Protein AF-0000000067924963 (afdb_homodimer)

Radius of gyration: 18.93 Å; Cα contacts (8 Å, |Δi|>4): 518; chains: 2; bounding box: 41×54×48 Å

Organism: Mesorhizobium plurifarium (NCBI:txid69974)

InterPro domains:
  IPR002716 PIN domain [PF01850] (9-128)
  IPR029060 PIN-like domain superfamily [SSF88723] (8-128)

Foldseek 3Di:
DPPDDFAEAEALVLVLLCLFDVDNDPQRNVLSVCCLVPGQYAEEPLSLVVNLCCCVVVVRDDPVSNVVVSVSRVVGHYHYDDPVLQVQLVVQCVVPVFDSVVSSSVSVRVVSVHAEYADPRDDAQDGDVRHGYHDSRD/DPPDDFAEAEALVLVLLCLFDVDNDPQRNVLSVCCLVPGQYAEEPLSLVVNLCCCVVVVRDDPVSNVVVSVSRVVGHYHYDDPVLQVQLVVQCVVPVFDSVVSSSVSVRVVSVHAEYADPRDDAQDGDVRHGYHDSRD

Solvent-accessible surface area (backbone atoms only — not comparable to full-atom values): 14467 Å² total; per-residue (Å²): 111,94,84,72,81,54,54,25,22,58,31,44,66,45,51,45,33,41,61,31,63,79,72,50,43,83,73,49,18,61,54,27,38,46,50,67,73,72,46,48,47,32,46,32,22,62,37,53,44,52,42,52,41,50,31,59,71,67,58,32,42,57,71,68,57,48,52,51,48,50,53,56,57,58,71,31,58,64,43,53,26,33,62,68,44,42,50,46,5,50,53,42,11,66,72,69,71,48,60,40,70,60,22,29,51,49,41,48,29,52,73,69,65,16,50,34,34,40,33,81,87,55,59,67,70,41,67,57,90,74,25,28,28,34,41,86,79,116,112,94,84,70,80,53,54,25,23,58,32,44,68,45,51,48,33,41,62,30,63,78,70,48,42,81,74,48,18,60,54,28,36,46,50,67,73,71,44,45,47,31,46,32,22,63,36,52,45,50,41,52,41,49,31,59,72,66,59,33,43,55,72,69,57,48,51,52,48,50,54,56,56,56,71,29,59,66,43,54,26,32,62,67,44,41,51,45,5,48,53,43,12,66,74,70,70,46,59,39,72,60,22,30,52,50,40,47,28,51,73,69,64,18,49,34,34,40,34,81,87,54,59,67,70,41,67,55,89,75,26,29,28,34,40,85,79,114

Structure (mmCIF, N/CA/C/O backbone):
data_AF-0000000067924963-model_v1
#
loop_
_entity.id
_entity.type
_entity.pdbx_description
1 polymer 'PilT protein-like'
#
loop_
_atom_site.group_PDB
_atom_site.id
_atom_site.type_symbol
_atom_site.label_atom_id
_atom_site.label_alt_id
_atom_site.label_comp_id
_atom_site.label_asym_id
_atom_site.label_entity_id
_atom_site.label_seq_id
_atom_site.pdbx_PDB_ins_code
_atom_site.Cartn_x
_atom_site.Cartn_y
_atom_site.Cartn_z
_atom_site.occupancy
_atom_site.B_iso_or_equiv
_atom_site.auth_seq_id
_atom_site.auth_comp_id
_atom_site.auth_asym_id
_atom_site.auth_atom_id
_atom_site.pdbx_PDB_model_num
ATOM 1 N N . MET A 1 1 ? 2.127 2.709 25.359 1 33.28 1 MET A N 1
ATOM 2 C CA . MET A 1 1 ? 1.722 3.109 24.016 1 33.28 1 MET A CA 1
ATOM 3 C C . MET A 1 1 ? 1.852 4.617 23.828 1 33.28 1 MET A C 1
ATOM 5 O O . MET A 1 1 ? 1.564 5.383 24.75 1 33.28 1 MET A O 1
ATOM 9 N N . PRO A 1 2 ? 2.729 5.207 23.078 1 43.41 2 PRO A N 1
ATOM 10 C CA . PRO A 1 2 ? 2.781 6.648 23.344 1 43.41 2 PRO A CA 1
ATOM 11 C C . PRO A 1 2 ? 1.424 7.223 23.75 1 43.41 2 PRO A C 1
ATOM 13 O O . PRO A 1 2 ? 0.394 6.828 23.188 1 43.41 2 PRO A O 1
ATOM 16 N N . THR A 1 3 ? 1.2 7.539 24.891 1 46.5 3 THR A N 1
ATOM 17 C CA . THR A 1 3 ? 0.114 7.91 25.797 1 46.5 3 THR A CA 1
ATOM 18 C C . THR A 1 3 ? -0.731 9.023 25.188 1 46.5 3 THR A C 1
ATOM 20 O O . THR A 1 3 ? -1.798 9.359 25.719 1 46.5 3 THR A O 1
ATOM 23 N N . GLY A 1 4 ? -0.137 10.023 24.25 1 58.72 4 GLY A N 1
ATOM 24 C CA . GLY A 1 4 ? -0.737 11.312 23.938 1 58.72 4 GLY A CA 1
ATOM 25 C C . GLY A 1 4 ? -1.785 11.234 22.844 1 58.72 4 GLY A C 1
ATOM 26 O O . GLY A 1 4 ? -1.806 10.281 22.062 1 58.72 4 GLY A O 1
ATOM 27 N N . LYS A 1 5 ? -2.938 11.789 22.984 1 77.19 5 LYS A N 1
ATOM 28 C CA . LYS A 1 5 ? -4.145 11.852 22.156 1 77.19 5 LYS A CA 1
ATOM 29 C C . LYS A 1 5 ? -3.809 12.211 20.719 1 77.19 5 LYS A C 1
ATOM 31 O O . LYS A 1 5 ? -3.047 13.148 20.469 1 77.19 5 LYS A O 1
ATOM 36 N N . ILE A 1 6 ? -3.953 11.312 19.719 1 90.81 6 ILE A N 1
ATOM 37 C CA . ILE A 1 6 ? -3.838 11.609 18.281 1 90.81 6 ILE A CA 1
ATOM 38 C C . ILE A 1 6 ? -5.031 12.453 17.844 1 90.81 6 ILE A C 1
ATOM 40 O O . ILE A 1 6 ? -6.176 12.156 18.188 1 90.81 6 ILE A O 1
ATOM 44 N N . ASP A 1 7 ? -4.715 13.5 17.156 1 95.5 7 ASP A N 1
ATOM 45 C CA . ASP A 1 7 ? -5.723 14.492 16.797 1 95.5 7 ASP A CA 1
ATOM 46 C C . ASP A 1 7 ? -6.414 14.125 15.492 1 95.5 7 ASP A C 1
ATOM 48 O O . ASP A 1 7 ? -7.617 14.344 15.336 1 95.5 7 ASP A O 1
ATOM 52 N N . CYS A 1 8 ? -5.66 13.594 14.672 1 98.56 8 CYS A N 1
ATOM 53 C CA . CYS A 1 8 ? -6.195 13.438 13.32 1 98.56 8 CYS A CA 1
ATOM 54 C C . CYS A 1 8 ? -5.348 12.469 12.508 1 98.56 8 CYS A C 1
ATOM 56 O O . CYS A 1 8 ? -4.344 11.953 13 1 98.56 8 CYS A O 1
ATOM 58 N N . PHE A 1 9 ? -5.832 12.125 11.383 1 98.75 9 PHE A N 1
ATOM 59 C CA . PHE A 1 9 ? -5.156 11.352 10.352 1 98.75 9 PHE A CA 1
ATOM 60 C C . PHE A 1 9 ? -4.941 12.188 9.094 1 98.75 9 PHE A C 1
ATOM 62 O O . PHE A 1 9 ? -5.852 12.891 8.648 1 98.75 9 PHE A O 1
ATOM 69 N N . LEU A 1 10 ? -3.73 12.227 8.609 1 98.62 10 LEU A N 1
ATOM 70 C CA . LEU A 1 10 ? -3.439 13.039 7.43 1 98.62 10 LEU A CA 1
ATOM 71 C C . LEU A 1 10 ? -3.291 12.164 6.191 1 98.62 10 LEU A C 1
ATOM 73 O O . LEU A 1 10 ? -2.553 11.18 6.203 1 98.62 10 LEU A O 1
ATOM 77 N N . ASP A 1 11 ? -3.943 12.539 5.16 1 98 11 ASP A N 1
ATOM 78 C CA . ASP A 1 11 ? -3.822 11.898 3.857 1 98 11 ASP A CA 1
ATOM 79 C C . ASP A 1 11 ? -2.467 12.195 3.221 1 98 11 ASP A C 1
ATOM 81 O O . ASP A 1 11 ? -1.801 13.164 3.594 1 98 11 ASP A O 1
ATOM 85 N N . THR A 1 12 ? -2.107 11.336 2.271 1 97.75 12 THR A N 1
ATOM 86 C CA . THR A 1 12 ? -0.818 11.453 1.602 1 97.75 12 THR A CA 1
ATOM 87 C C . THR A 1 12 ? -0.709 12.797 0.878 1 97.75 12 THR A C 1
ATOM 89 O O . THR A 1 12 ? 0.333 13.453 0.93 1 97.75 12 THR A O 1
ATOM 92 N N . ASN A 1 13 ? -1.814 13.273 0.223 1 95.06 13 ASN A N 1
ATOM 93 C CA . ASN A 1 13 ? -1.763 14.531 -0.515 1 95.06 13 ASN A CA 1
ATOM 94 C C . ASN A 1 13 ? -1.437 15.711 0.402 1 95.06 13 ASN A C 1
ATOM 96 O O . ASN A 1 13 ? -0.709 16.625 0.011 1 95.06 13 ASN A O 1
ATOM 100 N N . VAL A 1 14 ? -1.985 15.68 1.569 1 97.62 14 VAL A N 1
ATOM 101 C CA . VAL A 1 14 ? -1.707 16.734 2.537 1 97.62 14 VAL A CA 1
ATOM 102 C C . VAL A 1 14 ? -0.219 16.734 2.881 1 97.62 14 VAL A C 1
ATOM 104 O O . VAL A 1 14 ? 0.415 17.797 2.9 1 97.62 14 VAL A O 1
ATOM 107 N N . LEU A 1 15 ? 0.307 15.602 3.094 1 97.75 15 LEU A N 1
ATOM 108 C CA . LEU A 1 15 ? 1.724 15.477 3.42 1 97.75 15 LEU A CA 1
ATOM 109 C C . LEU A 1 15 ? 2.594 15.93 2.254 1 97.75 15 LEU A C 1
ATOM 111 O O . LEU A 1 15 ? 3.621 16.578 2.457 1 97.75 15 LEU A O 1
ATOM 115 N N . ILE A 1 16 ? 2.182 15.609 1.01 1 96.25 16 ILE A N 1
ATOM 116 C CA . ILE A 1 16 ? 2.922 15.992 -0.188 1 96.25 16 ILE A CA 1
ATOM 117 C C . ILE A 1 16 ? 2.949 17.516 -0.315 1 96.25 16 ILE A C 1
ATOM 119 O O . ILE A 1 16 ? 3.992 18.109 -0.612 1 96.25 16 ILE A O 1
ATOM 123 N N . TYR A 1 17 ? 1.816 18.141 -0.043 1 95.62 17 TYR A N 1
ATOM 124 C CA . TYR A 1 17 ? 1.769 19.594 -0.099 1 95.62 17 TYR A CA 1
ATOM 125 C C . TYR A 1 17 ? 2.711 20.219 0.928 1 95.62 17 TYR A C 1
ATOM 127 O O . TYR A 1 17 ? 3.369 21.219 0.651 1 95.62 17 TYR A O 1
ATOM 135 N N . ALA A 1 18 ? 2.762 19.578 2.082 1 96.25 18 ALA A N 1
ATOM 136 C CA . ALA A 1 18 ? 3.619 20.094 3.146 1 96.25 18 ALA A CA 1
ATOM 137 C C . ALA A 1 18 ? 5.094 19.922 2.797 1 96.25 18 ALA A C 1
ATOM 139 O O . ALA A 1 18 ? 5.922 20.766 3.129 1 96.25 18 ALA A O 1
ATOM 140 N N . ALA A 1 19 ? 5.352 18.875 2.102 1 95.06 19 ALA A N 1
ATOM 141 C CA . ALA A 1 19 ? 6.742 18.469 1.911 1 95.06 19 ALA A CA 1
ATOM 142 C C . ALA A 1 19 ? 7.309 19.062 0.62 1 95.06 19 ALA A C 1
ATOM 144 O O . ALA A 1 19 ? 8.523 19.25 0.495 1 95.06 19 ALA A O 1
ATOM 145 N N . SER A 1 20 ? 6.438 19.266 -0.373 1 88.56 20 SER A N 1
ATOM 146 C CA . SER A 1 20 ? 6.902 19.625 -1.707 1 88.56 20 SER A CA 1
ATOM 147 C C . SER A 1 20 ? 7.652 20.953 -1.69 1 88.56 20 SER A C 1
ATOM 149 O O . SER A 1 20 ? 7.133 21.953 -1.194 1 88.56 20 SER A O 1
ATOM 151 N N . GLU A 1 21 ? 8.852 20.953 -2.213 1 77.94 21 GLU A N 1
ATOM 152 C CA . GLU A 1 21 ? 9.656 22.156 -2.311 1 77.94 21 GLU A CA 1
ATOM 153 C C . GLU A 1 21 ? 9.648 22.719 -3.732 1 77.94 21 GLU A C 1
ATOM 155 O O . GLU A 1 21 ? 9.461 23.922 -3.936 1 77.94 21 GLU A O 1
ATOM 160 N N . LYS A 1 22 ? 9.828 21.875 -4.738 1 77.44 22 LYS A N 1
ATOM 161 C CA . LYS A 1 22 ? 9.984 22.281 -6.133 1 77.44 22 LYS A CA 1
ATOM 162 C C . LYS A 1 22 ? 8.672 22.797 -6.703 1 77.44 22 LYS A C 1
ATOM 164 O O . LYS A 1 22 ? 8.664 23.672 -7.57 1 77.44 22 LYS A O 1
ATOM 169 N N . ASN A 1 23 ? 7.594 22.266 -6.258 1 78.19 23 ASN A N 1
ATOM 170 C CA . ASN A 1 23 ? 6.281 22.641 -6.762 1 78.19 23 ASN A CA 1
ATOM 171 C C . ASN A 1 23 ? 5.332 23.016 -5.621 1 78.19 23 ASN A C 1
ATOM 173 O O . ASN A 1 23 ? 4.168 22.609 -5.625 1 78.19 23 ASN A O 1
ATOM 177 N N . ARG A 1 24 ? 5.949 23.797 -4.762 1 85.38 24 ARG A N 1
ATOM 178 C CA . ARG A 1 24 ? 5.168 24.188 -3.594 1 85.38 24 ARG A CA 1
ATOM 179 C C . ARG A 1 24 ? 3.92 24.953 -4 1 85.38 24 ARG A C 1
ATOM 181 O O . ARG A 1 24 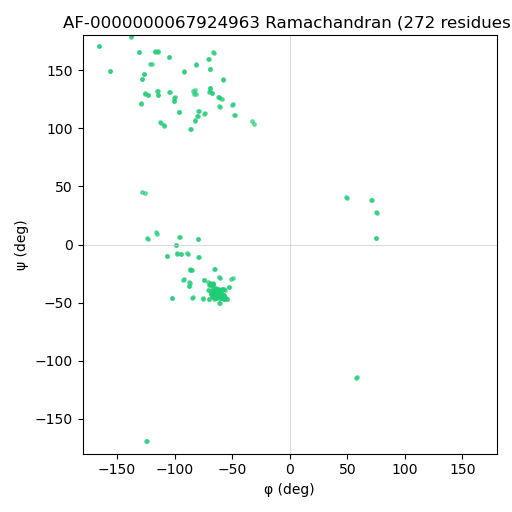? 4.016 26.016 -4.637 1 85.38 24 ARG A O 1
ATOM 188 N N . ASP A 1 25 ? 2.766 24.406 -3.664 1 89.5 25 ASP A N 1
ATOM 189 C CA . ASP A 1 25 ? 1.49 25.078 -3.885 1 89.5 25 ASP A CA 1
ATOM 190 C C . ASP A 1 25 ? 1.288 26.219 -2.883 1 89.5 25 ASP A C 1
ATOM 192 O O . ASP A 1 25 ? 1.183 25.969 -1.678 1 89.5 25 ASP A O 1
ATOM 196 N N . PRO A 1 26 ? 1.28 27.438 -3.363 1 92.62 26 PRO A N 1
ATOM 197 C CA . PRO A 1 26 ? 1.27 28.562 -2.434 1 92.62 26 PRO A CA 1
ATOM 198 C C . PRO A 1 26 ? 0.035 28.578 -1.535 1 92.62 26 PRO A C 1
ATOM 200 O O . PRO A 1 26 ? 0.081 29.109 -0.423 1 92.62 26 PRO A O 1
ATOM 203 N N . ARG A 1 27 ? -0.993 28.078 -1.956 1 94.75 27 ARG A N 1
ATOM 204 C CA . ARG A 1 27 ? -2.221 28.062 -1.167 1 94.75 27 ARG A CA 1
ATOM 205 C C . ARG A 1 27 ? -2.252 26.875 -0.209 1 94.75 27 ARG A C 1
ATOM 207 O O . ARG A 1 27 ? -2.49 27.047 0.989 1 94.75 27 ARG A O 1
ATOM 214 N N . ARG A 1 28 ? -1.926 25.734 -0.652 1 96.75 28 ARG A N 1
ATOM 215 C CA . ARG A 1 28 ? -2.117 24.5 0.11 1 96.75 28 ARG A CA 1
ATOM 216 C C . ARG A 1 28 ? -0.933 24.234 1.033 1 96.75 28 ARG A C 1
ATOM 218 O O . ARG A 1 28 ? -1.099 23.672 2.119 1 96.75 28 ARG A O 1
ATOM 225 N N . ALA A 1 29 ? 0.204 24.609 0.626 1 96.5 29 ALA A N 1
ATOM 226 C CA . ALA A 1 29 ? 1.429 24.25 1.34 1 96.5 29 ALA A CA 1
ATOM 227 C C . ALA A 1 29 ? 1.424 24.828 2.754 1 96.5 29 ALA A C 1
ATOM 229 O O . ALA A 1 29 ? 1.714 24.109 3.719 1 96.5 29 ALA A O 1
ATOM 230 N N . PRO A 1 30 ? 1.041 26.125 2.918 1 96.56 30 PRO A N 1
ATOM 231 C CA . PRO A 1 30 ? 1.029 26.656 4.285 1 96.56 30 PRO A CA 1
ATOM 232 C C . PRO A 1 30 ? 0.014 25.938 5.18 1 96.56 30 PRO A C 1
ATOM 234 O O . PRO A 1 30 ? 0.285 25.703 6.359 1 96.56 30 PRO A O 1
ATOM 237 N N . ILE A 1 31 ? -1.121 25.609 4.641 1 97.69 31 ILE A N 1
ATOM 238 C CA . ILE A 1 31 ? -2.162 24.922 5.402 1 97.69 31 ILE A CA 1
ATOM 239 C C . ILE A 1 31 ? -1.684 23.531 5.793 1 97.69 31 ILE A C 1
ATOM 241 O O . ILE A 1 31 ? -1.799 23.125 6.953 1 97.69 31 ILE A O 1
ATOM 245 N N . ALA A 1 32 ? -1.143 22.875 4.836 1 98.12 32 ALA A N 1
ATOM 246 C CA . ALA A 1 32 ? -0.615 21.531 5.07 1 98.12 32 ALA A CA 1
ATOM 247 C C . ALA A 1 32 ? 0.53 21.562 6.078 1 98.12 32 ALA A C 1
ATOM 249 O O . ALA A 1 32 ? 0.601 20.719 6.973 1 98.12 32 ALA A O 1
ATOM 250 N N . GLY A 1 33 ? 1.41 22.547 5.887 1 97.19 33 GLY A N 1
ATOM 251 C CA . GLY A 1 33 ? 2.508 22.703 6.828 1 97.19 33 GLY A CA 1
ATOM 252 C C . GLY A 1 33 ? 2.043 22.938 8.25 1 97.19 33 GLY A C 1
ATOM 253 O O . GLY A 1 33 ? 2.625 22.406 9.195 1 97.19 33 GLY A O 1
ATOM 254 N N . ASP A 1 34 ? 1.027 23.688 8.398 1 97.56 34 ASP A N 1
ATOM 255 C CA . ASP A 1 34 ? 0.456 23.969 9.711 1 97.56 34 ASP A CA 1
ATOM 256 C C . ASP A 1 34 ? -0.11 22.703 10.344 1 97.56 34 ASP A C 1
ATOM 258 O O . ASP A 1 34 ? 0.067 22.469 11.539 1 97.56 34 ASP A O 1
ATOM 262 N N . LEU A 1 35 ? -0.793 21.922 9.578 1 97.81 35 LEU A N 1
ATOM 263 C CA . LEU A 1 35 ? -1.342 20.672 10.078 1 97.81 35 LEU A CA 1
ATOM 264 C C . LEU A 1 35 ? -0.23 19.734 10.562 1 97.81 35 LEU A C 1
ATOM 266 O O . LEU A 1 35 ? -0.318 19.172 11.656 1 97.81 35 LEU A O 1
ATOM 270 N N . VAL A 1 36 ? 0.809 19.625 9.844 1 97.56 36 VAL A N 1
ATOM 271 C CA . VAL A 1 36 ? 1.922 18.734 10.172 1 97.56 36 VAL A CA 1
ATOM 272 C C . VAL A 1 36 ? 2.623 19.234 11.438 1 97.56 36 VAL A C 1
ATOM 274 O O . VAL A 1 36 ? 3.029 18.438 12.281 1 97.56 36 VAL A O 1
ATOM 277 N N . SER A 1 37 ? 2.68 20.547 11.562 1 96.62 37 SER A N 1
ATOM 278 C CA . SER A 1 37 ? 3.475 21.125 12.641 1 96.62 37 SER A CA 1
ATOM 279 C C . SER A 1 37 ? 2.664 21.234 13.93 1 96.62 37 SER A C 1
ATOM 281 O O . SER A 1 37 ? 3.229 21.219 15.023 1 96.62 37 SER A O 1
ATOM 283 N N . ASN A 1 38 ? 1.342 21.234 13.812 1 96.44 38 ASN A N 1
ATOM 284 C CA . ASN A 1 38 ? 0.574 21.656 14.977 1 96.44 38 ASN A CA 1
ATOM 285 C C . ASN A 1 38 ? -0.424 20.594 15.406 1 96.44 38 ASN A C 1
ATOM 287 O O . ASN A 1 38 ? -1.255 20.828 16.281 1 96.44 38 ASN A O 1
ATOM 291 N N . THR A 1 39 ? -0.385 19.5 14.805 1 96.25 39 THR A N 1
ATOM 292 C CA . THR A 1 39 ? -1.27 18.406 15.227 1 96.25 39 THR A CA 1
ATOM 293 C C . THR A 1 39 ? -0.475 17.141 15.492 1 96.25 39 THR A C 1
ATOM 295 O O . THR A 1 39 ? 0.594 16.938 14.914 1 96.25 39 THR A O 1
ATOM 298 N N . ALA A 1 40 ? -0.944 16.406 16.438 1 96.75 40 ALA A N 1
ATOM 299 C CA . ALA A 1 40 ? -0.517 15.023 16.562 1 96.75 40 ALA A CA 1
ATOM 300 C C . ALA A 1 40 ? -1.3 14.117 15.609 1 96.75 40 ALA A C 1
ATOM 302 O O . ALA A 1 40 ? -2.486 13.859 15.82 1 96.75 40 ALA A O 1
ATOM 303 N N . PHE A 1 41 ? -0.677 13.68 14.586 1 98.31 41 PHE A N 1
ATOM 304 C CA . PHE A 1 41 ? -1.411 12.961 13.555 1 98.31 41 PHE A CA 1
ATOM 305 C C . PHE A 1 41 ? -0.858 11.547 13.391 1 98.31 41 PHE A C 1
ATOM 307 O O . PHE A 1 41 ? 0.292 11.281 13.742 1 98.31 41 PHE A O 1
ATOM 314 N N . GLY A 1 42 ? -1.724 10.664 12.891 1 98.38 42 GLY A N 1
ATOM 315 C CA . GLY A 1 42 ? -1.326 9.32 12.516 1 98.38 42 GLY A CA 1
ATOM 316 C C . GLY A 1 42 ? -1.217 9.125 11.016 1 98.38 42 GLY A C 1
ATOM 317 O O . GLY A 1 42 ? -1.679 9.969 10.242 1 98.38 42 GLY A O 1
ATOM 318 N N . VAL A 1 43 ? -0.529 8.102 10.672 1 98.62 43 VAL A N 1
ATOM 319 C CA . VAL A 1 43 ? -0.369 7.691 9.281 1 98.62 43 VAL A CA 1
ATOM 320 C C . VAL A 1 43 ? -0.496 6.172 9.172 1 98.62 43 VAL A C 1
ATOM 322 O O . VAL A 1 43 ? -0.779 5.492 10.164 1 98.62 43 VAL A O 1
ATOM 325 N N . SER A 1 44 ? -0.393 5.672 7.961 1 98.69 44 SER A N 1
ATOM 326 C CA . SER A 1 44 ? -0.381 4.234 7.711 1 98.69 44 SER A CA 1
ATOM 327 C C . SER A 1 44 ? 0.771 3.844 6.793 1 98.69 44 SER A C 1
ATOM 329 O O . SER A 1 44 ? 1.431 4.707 6.211 1 98.69 44 SER A O 1
ATOM 331 N N . GLY A 1 45 ? 1.042 2.561 6.75 1 98.75 45 GLY A N 1
ATOM 332 C CA . GLY A 1 45 ? 1.997 2.084 5.762 1 98.75 45 GLY A CA 1
ATOM 333 C C . GLY A 1 45 ? 1.669 2.531 4.352 1 98.75 45 GLY A C 1
ATOM 334 O O . GLY A 1 45 ? 2.57 2.816 3.561 1 98.75 45 GLY A O 1
ATOM 335 N N . GLN A 1 46 ? 0.387 2.582 4.059 1 98.75 46 GLN A N 1
ATOM 336 C CA . GLN A 1 46 ? -0.063 3.066 2.758 1 98.75 46 GLN A CA 1
ATOM 337 C C . GLN A 1 46 ? 0.363 4.516 2.533 1 98.75 46 GLN A C 1
ATOM 339 O O . GLN A 1 46 ? 0.848 4.863 1.455 1 98.75 46 GLN A O 1
ATOM 344 N N . THR A 1 47 ? 0.229 5.367 3.541 1 98.44 47 THR A N 1
ATOM 345 C CA . THR A 1 47 ? 0.619 6.77 3.463 1 98.44 47 THR A CA 1
ATOM 346 C C . THR A 1 47 ? 2.111 6.902 3.176 1 98.44 47 THR A C 1
ATOM 348 O O . THR A 1 47 ? 2.516 7.684 2.311 1 98.44 47 THR A O 1
ATOM 351 N N . LEU A 1 48 ? 2.883 6.137 3.871 1 98.5 48 LEU A N 1
ATOM 352 C CA . LEU A 1 48 ? 4.332 6.207 3.707 1 98.5 48 LEU A CA 1
ATOM 353 C C . LEU A 1 48 ? 4.742 5.742 2.314 1 98.5 48 LEU A C 1
ATOM 355 O O . LEU A 1 48 ? 5.59 6.363 1.671 1 98.5 48 LEU A O 1
ATOM 359 N N . ALA A 1 49 ? 4.156 4.633 1.896 1 98.69 49 ALA A N 1
ATOM 360 C CA . ALA A 1 49 ? 4.488 4.094 0.581 1 98.69 49 ALA A CA 1
ATOM 361 C C . ALA A 1 49 ? 4.113 5.07 -0.528 1 98.69 49 ALA A C 1
ATOM 363 O O . ALA A 1 49 ? 4.91 5.332 -1.431 1 98.69 49 ALA A O 1
ATOM 364 N N . GLU A 1 50 ? 2.932 5.645 -0.429 1 98.19 50 GLU A N 1
ATOM 365 C CA . GLU A 1 50 ? 2.479 6.613 -1.423 1 98.19 50 GLU A CA 1
ATOM 366 C C . GLU A 1 50 ? 3.344 7.871 -1.4 1 98.19 50 GLU A C 1
ATOM 368 O O . GLU A 1 50 ? 3.721 8.391 -2.453 1 98.19 50 GLU A O 1
ATOM 373 N N . PHE A 1 51 ? 3.613 8.352 -0.248 1 97.81 51 PHE A N 1
ATOM 374 C CA . PHE A 1 51 ? 4.461 9.523 -0.083 1 97.81 51 PHE A CA 1
ATOM 375 C C . PHE A 1 51 ? 5.82 9.305 -0.744 1 97.81 51 PHE A C 1
ATOM 377 O O . PHE A 1 51 ? 6.289 10.156 -1.503 1 97.81 51 PHE A O 1
ATOM 384 N N . THR A 1 52 ? 6.406 8.156 -0.507 1 97.94 52 THR A N 1
ATOM 385 C CA . THR A 1 52 ? 7.719 7.816 -1.042 1 97.94 52 THR A CA 1
ATOM 386 C C . THR A 1 52 ? 7.672 7.711 -2.562 1 97.94 52 THR A C 1
ATOM 388 O O . THR A 1 52 ? 8.531 8.258 -3.256 1 97.94 52 THR A O 1
ATOM 391 N N . ALA A 1 53 ? 6.66 7.062 -3.082 1 97.38 53 ALA A N 1
ATOM 392 C CA . ALA A 1 53 ? 6.516 6.887 -4.523 1 97.38 53 ALA A CA 1
ATOM 393 C C . ALA A 1 53 ? 6.355 8.234 -5.227 1 97.38 53 ALA A C 1
ATOM 395 O O . ALA A 1 53 ? 7.012 8.492 -6.242 1 97.38 53 ALA A O 1
ATOM 396 N N . VAL A 1 54 ? 5.539 9.109 -4.711 1 94.81 54 VAL A N 1
ATOM 397 C CA . VAL A 1 54 ? 5.242 10.398 -5.32 1 94.81 54 VAL A CA 1
ATOM 398 C C . VAL A 1 54 ? 6.465 11.305 -5.223 1 94.81 54 VAL A C 1
ATOM 400 O O . VAL A 1 54 ? 6.848 11.953 -6.199 1 94.81 54 VAL A O 1
ATOM 403 N N . ALA A 1 55 ? 7.027 11.336 -4.031 1 92.62 55 ALA A N 1
ATOM 404 C CA . ALA A 1 55 ? 8.18 12.203 -3.812 1 92.62 55 ALA A CA 1
ATOM 405 C C . ALA A 1 55 ? 9.328 11.828 -4.742 1 92.62 55 ALA A C 1
ATOM 407 O O . ALA A 1 55 ? 9.992 12.703 -5.312 1 92.62 55 ALA A O 1
ATOM 408 N N . ARG A 1 56 ? 9.578 10.57 -4.934 1 89.88 56 ARG A N 1
ATOM 409 C CA . ARG A 1 56 ? 10.664 10.094 -5.785 1 89.88 56 ARG A CA 1
ATOM 410 C C . ARG A 1 56 ? 10.312 10.258 -7.262 1 89.88 56 ARG A C 1
ATOM 412 O O . ARG A 1 56 ? 11.141 10.727 -8.047 1 89.88 56 ARG A O 1
ATOM 419 N N . GLY A 1 57 ? 9.141 9.867 -7.613 1 85.19 57 GLY A N 1
ATOM 420 C CA . GLY A 1 57 ? 8.734 9.844 -9.008 1 85.19 57 GLY A CA 1
ATOM 421 C C . GLY A 1 57 ? 8.648 11.234 -9.625 1 85.19 57 GLY A C 1
ATOM 422 O O . GLY A 1 57 ? 9 11.422 -10.789 1 85.19 57 GLY A O 1
ATOM 423 N N . LYS A 1 58 ? 8.172 12.156 -8.93 1 80.44 58 LYS A N 1
ATOM 424 C CA . LYS A 1 58 ? 7.988 13.508 -9.453 1 80.44 58 LYS A CA 1
ATOM 425 C C . LYS A 1 58 ? 9.164 14.406 -9.086 1 80.44 58 LYS A C 1
ATOM 427 O O . LYS A 1 58 ? 9.156 15.602 -9.383 1 80.44 58 LYS A O 1
ATOM 432 N N . SER A 1 59 ? 10.164 13.766 -8.492 1 77.81 59 SER A N 1
ATOM 433 C CA . SER A 1 59 ? 11.344 14.508 -8.047 1 77.81 59 SER A CA 1
ATOM 434 C C . SER A 1 59 ? 10.953 15.734 -7.227 1 77.81 59 SER A C 1
ATOM 436 O O . SER A 1 59 ? 11.492 16.828 -7.43 1 77.81 59 SER A O 1
ATOM 438 N N . LEU A 1 60 ? 9.961 15.531 -6.414 1 80.44 60 LEU A N 1
ATOM 439 C CA . LEU A 1 60 ? 9.43 16.641 -5.625 1 80.44 60 LEU A CA 1
ATOM 440 C C . LEU A 1 60 ? 10.375 17 -4.48 1 80.44 60 LEU A C 1
ATOM 442 O O . LEU A 1 60 ? 10.414 18.141 -4.043 1 80.44 60 LEU A O 1
ATOM 446 N N . LEU A 1 61 ? 11.086 15.953 -4 1 86.69 61 LEU A N 1
ATOM 447 C CA . LEU A 1 61 ? 12.016 16.109 -2.883 1 86.69 61 LEU A CA 1
ATOM 448 C C . LEU A 1 61 ? 13.383 15.531 -3.229 1 86.69 61 LEU A C 1
ATOM 450 O O . LEU A 1 61 ? 13.484 14.508 -3.908 1 86.69 61 LEU A O 1
ATOM 454 N N . GLY A 1 62 ? 14.375 16.219 -2.762 1 86.69 62 GLY A N 1
ATOM 455 C CA . GLY A 1 62 ? 15.688 15.594 -2.779 1 86.69 62 GLY A CA 1
ATOM 456 C C . GLY A 1 62 ? 15.789 14.391 -1.859 1 86.69 62 GLY A C 1
ATOM 457 O O . GLY A 1 62 ? 14.945 14.203 -0.974 1 86.69 62 GLY A O 1
ATOM 458 N N . ASP A 1 63 ? 16.844 13.578 -2.035 1 90.38 63 ASP A N 1
ATOM 459 C CA . ASP A 1 63 ? 17.016 12.328 -1.304 1 90.38 63 ASP A CA 1
ATOM 460 C C . ASP A 1 63 ? 17.078 12.578 0.2 1 90.38 63 ASP A C 1
ATOM 462 O O . ASP A 1 63 ? 16.453 11.867 0.985 1 90.38 63 ASP A O 1
ATOM 466 N N . ASP A 1 64 ? 17.797 13.586 0.565 1 92.44 64 ASP A N 1
ATOM 467 C CA . ASP A 1 64 ? 17.984 13.875 1.984 1 92.44 64 ASP A CA 1
ATOM 468 C C . ASP A 1 64 ? 16.656 14.289 2.639 1 92.44 64 ASP A C 1
ATOM 470 O O . ASP A 1 64 ? 16.344 13.852 3.75 1 92.44 64 ASP A O 1
ATOM 474 N N . LEU A 1 65 ? 15.93 15.141 1.978 1 94 65 LEU A N 1
ATOM 475 C CA . LEU A 1 65 ? 14.656 15.609 2.516 1 94 65 LEU A CA 1
ATOM 476 C C . LEU A 1 65 ? 13.641 14.469 2.578 1 94 65 LEU A C 1
ATOM 478 O O . LEU A 1 65 ? 12.875 14.367 3.537 1 94 65 LEU A O 1
ATOM 482 N N . LEU A 1 66 ? 13.633 13.664 1.569 1 95.69 66 LEU A N 1
ATOM 483 C CA . LEU A 1 66 ? 12.773 12.484 1.596 1 95.69 66 LEU A CA 1
ATOM 484 C C . LEU A 1 66 ? 13.086 11.609 2.803 1 95.69 66 LEU A C 1
ATOM 486 O O . LEU A 1 66 ? 12.172 11.156 3.504 1 95.69 66 LEU A O 1
ATOM 490 N N . ASP A 1 67 ? 14.352 11.391 3.08 1 96.06 67 ASP A N 1
ATOM 491 C CA . ASP A 1 67 ? 14.758 10.586 4.227 1 96.06 67 ASP A CA 1
ATOM 492 C C . ASP A 1 67 ? 14.305 11.227 5.535 1 96.06 67 ASP A C 1
ATOM 494 O O . ASP A 1 67 ? 13.852 10.531 6.453 1 96.06 67 ASP A O 1
ATOM 498 N N . GLN A 1 68 ? 14.414 12.5 5.617 1 96 68 GLN A N 1
ATOM 499 C CA . GLN A 1 68 ? 13.977 13.219 6.816 1 96 68 GLN A CA 1
ATOM 500 C C . GLN A 1 68 ? 12.477 13.07 7.031 1 96 68 GLN A C 1
ATOM 502 O O . GLN A 1 68 ? 12.023 12.867 8.164 1 96 68 GLN A O 1
ATOM 507 N N . TRP A 1 69 ? 11.75 13.133 5.969 1 96.94 69 TRP A N 1
ATOM 508 C CA . TRP A 1 69 ? 10.305 12.977 6.074 1 96.94 69 TRP A CA 1
ATOM 509 C C . TRP A 1 69 ? 9.945 11.555 6.496 1 96.94 69 TRP A C 1
ATOM 511 O O . TRP A 1 69 ? 9.016 11.352 7.289 1 96.94 69 TRP A O 1
ATOM 521 N N . LEU A 1 70 ? 10.617 10.625 6 1 97.25 70 LEU A N 1
ATOM 522 C CA . LEU A 1 70 ? 10.32 9.25 6.375 1 97.25 70 LEU A CA 1
ATOM 523 C C . LEU A 1 70 ? 10.641 9 7.844 1 97.25 70 LEU A C 1
ATOM 525 O O . LEU A 1 70 ? 9.961 8.219 8.508 1 97.25 70 LEU A O 1
ATOM 529 N N . VAL A 1 71 ? 11.68 9.656 8.359 1 96.62 71 VAL A N 1
ATOM 530 C CA . VAL A 1 71 ? 11.977 9.578 9.781 1 96.62 71 VAL A CA 1
ATOM 531 C C . VAL A 1 71 ? 10.836 10.188 10.586 1 96.62 71 VAL A C 1
ATOM 533 O O . VAL A 1 71 ? 10.359 9.602 11.555 1 96.62 71 VAL A O 1
ATOM 536 N N . LEU A 1 72 ? 10.391 11.32 10.164 1 96.81 72 LEU A N 1
ATOM 537 C CA . LEU A 1 72 ? 9.297 12.016 10.828 1 96.81 72 LEU A CA 1
ATOM 538 C C . LEU A 1 72 ? 8.031 11.172 10.812 1 96.81 72 LEU A C 1
ATOM 540 O O . LEU A 1 72 ? 7.418 10.938 11.859 1 96.81 72 LEU A O 1
ATOM 544 N N . LEU A 1 73 ? 7.691 10.695 9.656 1 97.56 73 LEU A N 1
ATOM 545 C CA . LEU A 1 73 ? 6.449 9.938 9.5 1 97.56 73 LEU A CA 1
ATOM 546 C C . LEU A 1 73 ? 6.543 8.594 10.203 1 97.56 73 LEU A C 1
ATOM 548 O O . LEU A 1 73 ? 5.543 8.094 10.727 1 97.56 73 LEU A O 1
ATOM 552 N N . GLY A 1 74 ? 7.711 8.008 10.188 1 95.94 74 GLY A N 1
ATOM 553 C CA . GLY A 1 74 ? 7.926 6.75 10.883 1 95.94 74 GLY A CA 1
ATOM 554 C C . GLY A 1 74 ? 7.785 6.863 12.383 1 95.94 74 GLY A C 1
ATOM 555 O O . GLY A 1 74 ? 7.566 5.863 13.07 1 95.94 74 GLY A O 1
ATOM 556 N N . ALA A 1 75 ? 7.918 8.047 12.922 1 95.44 75 ALA A N 1
ATOM 557 C CA . ALA A 1 75 ? 7.82 8.289 14.367 1 95.44 75 ALA A CA 1
ATOM 558 C C . ALA A 1 75 ? 6.375 8.547 14.781 1 95.44 75 ALA A C 1
ATOM 560 O O . ALA A 1 75 ? 6.055 8.555 15.969 1 95.44 75 ALA A O 1
ATOM 561 N N . CYS A 1 76 ? 5.48 8.68 13.836 1 97.25 76 CYS A N 1
ATOM 562 C CA . CYS A 1 76 ? 4.062 8.898 14.102 1 97.25 76 CYS A CA 1
ATOM 563 C C . CYS A 1 76 ? 3.357 7.59 14.422 1 97.25 76 CYS A C 1
ATOM 565 O O . CYS A 1 76 ? 3.854 6.512 14.086 1 97.25 76 CYS A O 1
ATOM 567 N N . PRO A 1 77 ? 2.227 7.723 15.18 1 97.88 77 PRO A N 1
ATOM 568 C CA . PRO A 1 77 ? 1.389 6.52 15.211 1 97.88 77 PRO A CA 1
ATOM 569 C C . PRO A 1 77 ? 1.104 5.961 13.82 1 97.88 77 PRO A C 1
ATOM 571 O O . PRO A 1 77 ? 0.606 6.684 12.953 1 97.88 77 PRO A O 1
ATOM 574 N N . LEU A 1 78 ? 1.513 4.75 13.617 1 98 78 LEU A N 1
ATOM 575 C CA . LEU A 1 78 ? 1.478 4.16 12.289 1 98 78 LEU A CA 1
ATOM 576 C C . LEU A 1 78 ? 0.655 2.875 12.281 1 98 78 LEU A C 1
ATOM 578 O O . LEU A 1 78 ? 0.854 2.002 13.125 1 98 78 LEU A O 1
ATOM 582 N N . VAL A 1 79 ? -0.31 2.762 11.359 1 98.62 79 VAL A N 1
ATOM 583 C CA . VAL A 1 79 ? -1.055 1.53 11.125 1 98.62 79 VAL A CA 1
ATOM 584 C C . VAL A 1 79 ? -0.424 0.756 9.969 1 98.62 79 VAL A C 1
ATOM 586 O O . VAL A 1 79 ? -0.448 1.211 8.828 1 98.62 79 VAL A O 1
ATOM 589 N N . PRO A 1 80 ? 0.132 -0.395 10.234 1 98.81 80 PRO A N 1
ATOM 590 C CA . PRO A 1 80 ? 0.698 -1.176 9.125 1 98.81 80 PRO A CA 1
ATOM 591 C C . PRO A 1 80 ? -0.369 -1.727 8.188 1 98.81 80 PRO A C 1
ATOM 593 O O . PRO A 1 80 ? -1.504 -1.968 8.609 1 98.81 80 PRO A O 1
ATOM 596 N N . VAL A 1 81 ? 0.008 -1.892 6.938 1 98.81 81 VAL A N 1
ATOM 597 C CA . VAL A 1 81 ? -0.881 -2.551 5.988 1 98.81 81 VAL A CA 1
ATOM 598 C C . VAL A 1 81 ? -0.688 -4.062 6.059 1 98.81 81 VAL A C 1
ATOM 600 O O . VAL A 1 81 ? 0.274 -4.602 5.508 1 98.81 81 VAL A O 1
ATOM 603 N N . ASP A 1 82 ? -1.532 -4.695 6.73 1 98.44 82 ASP A N 1
ATOM 604 C CA . ASP A 1 82 ? -1.59 -6.152 6.809 1 98.44 82 ASP A CA 1
ATOM 605 C C . ASP A 1 82 ? -2.967 -6.668 6.402 1 98.44 82 ASP A C 1
ATOM 607 O O . ASP A 1 82 ? -3.764 -5.934 5.812 1 98.44 82 ASP A O 1
ATOM 611 N N . GLU A 1 83 ? -3.201 -7.93 6.637 1 97.94 83 GLU A N 1
ATOM 612 C CA . GLU A 1 83 ? -4.461 -8.531 6.203 1 97.94 83 GLU A CA 1
ATOM 613 C C . GLU A 1 83 ? -5.652 -7.812 6.828 1 97.94 83 GLU A C 1
ATOM 615 O O . GLU A 1 83 ? -6.645 -7.539 6.148 1 97.94 83 GLU A O 1
ATOM 620 N N . SER A 1 84 ? -5.566 -7.52 8.133 1 98.12 84 SER A N 1
ATOM 621 C CA . SER A 1 84 ? -6.664 -6.852 8.82 1 98.12 84 SER A CA 1
ATOM 622 C C . SER A 1 84 ? -6.922 -5.465 8.242 1 98.12 84 SER A C 1
ATOM 624 O O . SER A 1 84 ? -8.07 -5.051 8.102 1 98.12 84 SER A O 1
ATOM 626 N N . TYR A 1 85 ? -5.891 -4.746 7.945 1 98.69 85 TYR A N 1
ATOM 627 C CA . TYR A 1 85 ? -5.984 -3.436 7.312 1 98.69 85 TYR A CA 1
ATOM 628 C C . TYR A 1 85 ? -6.73 -3.52 5.988 1 98.69 85 TYR A C 1
ATOM 630 O O . TYR A 1 85 ? -7.641 -2.729 5.73 1 98.69 85 TYR A O 1
ATOM 638 N N . VAL A 1 86 ? -6.367 -4.496 5.18 1 98.75 86 VAL A N 1
ATOM 639 C CA . VAL A 1 86 ? -6.934 -4.645 3.844 1 98.75 86 VAL A CA 1
ATOM 640 C C . VAL A 1 86 ? -8.406 -5.035 3.947 1 98.75 86 VAL A C 1
ATOM 642 O O . VAL A 1 86 ? -9.25 -4.473 3.248 1 98.75 86 VAL A O 1
ATOM 645 N N . ARG A 1 87 ? -8.703 -5.875 4.816 1 98.12 87 ARG A N 1
ATOM 646 C CA . ARG A 1 87 ? -10.086 -6.32 4.977 1 98.12 87 ARG A CA 1
ATOM 647 C C . ARG A 1 87 ? -10.969 -5.188 5.492 1 98.12 87 ARG A C 1
ATOM 649 O O . ARG A 1 87 ? -12.094 -5.012 5.027 1 98.12 87 ARG A O 1
ATOM 656 N N . SER A 1 88 ? -10.469 -4.504 6.445 1 98.31 88 SER A N 1
ATOM 657 C CA . SER A 1 88 ? -11.211 -3.357 6.961 1 98.31 88 SER A CA 1
ATOM 658 C C . SER A 1 88 ? -11.484 -2.338 5.863 1 98.31 88 SER A C 1
ATOM 660 O O . SER A 1 88 ? -12.602 -1.829 5.746 1 98.31 88 SER A O 1
ATOM 662 N N . GLY A 1 89 ? -10.469 -2.039 5.074 1 98.56 89 GLY A N 1
ATOM 663 C CA . GLY A 1 89 ? -10.648 -1.137 3.947 1 98.56 89 GLY A CA 1
ATOM 664 C C . GLY A 1 89 ? -11.703 -1.612 2.967 1 98.56 89 GLY A C 1
ATOM 665 O O . GLY A 1 89 ? -12.523 -0.82 2.494 1 98.56 89 GLY A O 1
ATOM 666 N N . LEU A 1 90 ? -11.656 -2.883 2.682 1 98.31 90 LEU A N 1
ATOM 667 C CA . LEU A 1 90 ? -12.625 -3.451 1.756 1 98.31 90 LEU A CA 1
ATOM 668 C C . LEU A 1 90 ? -14.039 -3.318 2.307 1 98.31 90 LEU A C 1
ATOM 670 O O . LEU A 1 90 ? -14.961 -2.92 1.585 1 98.31 90 LEU A O 1
ATOM 674 N N . ASP A 1 91 ? -14.242 -3.613 3.58 1 98.12 91 ASP A N 1
ATOM 675 C CA . ASP A 1 91 ? -15.555 -3.506 4.223 1 98.12 91 ASP A CA 1
ATOM 676 C C . ASP A 1 91 ? -16.078 -2.072 4.168 1 98.12 91 ASP A C 1
ATOM 678 O O . ASP A 1 91 ? -17.25 -1.846 3.873 1 98.12 91 ASP A O 1
ATOM 682 N N . LEU A 1 92 ? -15.266 -1.141 4.414 1 98.5 92 LEU A N 1
ATOM 683 C CA . LEU A 1 92 ? -15.664 0.264 4.398 1 98.5 92 LEU A CA 1
ATOM 684 C C . LEU A 1 92 ? -15.945 0.733 2.975 1 98.5 92 LEU A C 1
ATOM 686 O O . LEU A 1 92 ? -16.844 1.541 2.752 1 98.5 92 LEU A O 1
ATOM 690 N N . ALA A 1 93 ? -15.109 0.266 2.029 1 98.06 93 ALA A N 1
ATOM 691 C CA . ALA A 1 93 ? -15.367 0.598 0.632 1 98.06 93 ALA A CA 1
ATOM 692 C C . ALA A 1 93 ? -16.75 0.129 0.206 1 98.06 93 ALA A C 1
ATOM 694 O O . ALA A 1 93 ? -17.469 0.852 -0.486 1 98.06 93 ALA A O 1
ATOM 695 N N . ARG A 1 94 ? -17.125 -1.045 0.583 1 96.94 94 ARG A N 1
ATOM 696 C CA . ARG A 1 94 ? -18.438 -1.605 0.273 1 96.94 94 ARG A CA 1
ATOM 697 C C . ARG A 1 94 ? -19.547 -0.846 0.998 1 96.94 94 ARG A C 1
ATOM 699 O O . ARG A 1 94 ? -20.578 -0.522 0.403 1 96.94 94 ARG A O 1
ATOM 706 N N . ARG A 1 95 ? -19.328 -0.546 2.221 1 97.56 95 ARG A N 1
ATOM 707 C CA . ARG A 1 95 ? -20.328 0.097 3.062 1 97.56 95 ARG A CA 1
ATOM 708 C C . ARG A 1 95 ? -20.656 1.497 2.553 1 97.56 95 ARG A C 1
ATOM 710 O O . ARG A 1 95 ? -21.828 1.888 2.502 1 97.56 95 ARG A O 1
ATOM 717 N N . TYR A 1 96 ? -19.609 2.232 2.146 1 97.75 96 TYR A N 1
ATOM 718 C CA . TYR A 1 96 ? -19.828 3.646 1.852 1 97.75 96 TYR A CA 1
ATOM 719 C C . TYR A 1 96 ? -19.797 3.9 0.35 1 97.75 96 TYR A C 1
ATOM 721 O O . TYR A 1 96 ? -20.078 5.012 -0.103 1 97.75 96 TYR A O 1
ATOM 729 N N . GLY A 1 97 ? -19.391 2.93 -0.417 1 96.31 97 GLY A N 1
ATOM 730 C CA . GLY A 1 97 ? -19.359 3.082 -1.862 1 96.31 97 GLY A CA 1
ATOM 731 C C . GLY A 1 97 ? -18.25 4.016 -2.336 1 96.31 97 GLY A C 1
ATOM 732 O O . GLY A 1 97 ? -18.469 4.832 -3.232 1 96.31 97 GLY A O 1
ATOM 733 N N . ILE A 1 98 ? -17.125 3.938 -1.688 1 97 98 ILE A N 1
ATOM 734 C CA . ILE A 1 98 ? -16 4.793 -2.066 1 97 98 ILE A CA 1
ATOM 735 C C . ILE A 1 98 ? -14.836 3.934 -2.545 1 97 98 ILE A C 1
ATOM 737 O O . ILE A 1 98 ? -14.867 2.707 -2.416 1 97 98 ILE A O 1
ATOM 741 N N . HIS A 1 99 ? -13.82 4.566 -3.197 1 97.12 99 HIS A N 1
ATOM 742 C CA . HIS A 1 99 ? -12.648 3.867 -3.705 1 97.12 99 HIS A CA 1
ATOM 743 C C . HIS A 1 99 ? -11.914 3.137 -2.586 1 97.12 99 HIS A C 1
ATOM 745 O O . HIS A 1 99 ? -11.812 3.645 -1.467 1 97.12 99 HIS A O 1
ATOM 751 N N . TYR A 1 100 ? -11.398 1.997 -2.82 1 98 100 TYR A N 1
ATOM 752 C CA . TYR A 1 100 ? -10.781 1.131 -1.819 1 98 100 TYR A CA 1
ATOM 753 C C . TYR A 1 100 ? -9.695 1.87 -1.052 1 98 100 TYR A C 1
ATOM 755 O O . TYR A 1 100 ? -9.656 1.83 0.18 1 98 100 TYR A O 1
ATOM 763 N N . TYR A 1 101 ? -8.828 2.562 -1.787 1 98.38 101 TYR A N 1
ATOM 764 C CA . TYR A 1 101 ? -7.684 3.18 -1.131 1 98.38 101 TYR A CA 1
ATOM 765 C C . TYR A 1 101 ? -8.125 4.297 -0.196 1 98.38 101 TYR A C 1
ATOM 767 O O . TYR A 1 101 ? -7.523 4.508 0.86 1 98.38 101 TYR A O 1
ATOM 775 N N . ASP A 1 102 ? -9.125 4.973 -0.518 1 98.38 102 ASP A N 1
ATOM 776 C CA . ASP A 1 102 ? -9.688 5.977 0.38 1 98.38 102 ASP A CA 1
ATOM 777 C C . ASP A 1 102 ? -10.32 5.324 1.608 1 98.38 102 ASP A C 1
ATOM 779 O O . ASP A 1 102 ? -10.156 5.812 2.729 1 98.38 102 ASP A O 1
ATOM 783 N N . ALA A 1 103 ? -11.023 4.258 1.352 1 98.62 103 ALA A N 1
ATOM 784 C CA . ALA A 1 103 ? -11.672 3.52 2.432 1 98.62 103 ALA A CA 1
ATOM 785 C C . ALA A 1 103 ? -10.641 2.936 3.395 1 98.62 103 ALA A C 1
ATOM 787 O O . ALA A 1 103 ? -10.867 2.904 4.609 1 98.62 103 ALA A O 1
ATOM 788 N N . ALA A 1 104 ? -9.57 2.455 2.857 1 98.81 104 ALA A N 1
ATOM 789 C CA . ALA A 1 104 ? -8.516 1.885 3.682 1 98.81 104 ALA A CA 1
ATOM 790 C C . ALA A 1 104 ? -7.906 2.939 4.605 1 98.81 104 ALA A C 1
ATOM 792 O O . ALA A 1 104 ? -7.645 2.67 5.777 1 98.81 104 ALA A O 1
ATOM 793 N N . LEU A 1 105 ? -7.703 4.133 4.082 1 98.88 105 LEU A N 1
ATOM 794 C CA . LEU A 1 105 ? -7.199 5.219 4.914 1 98.88 105 LEU A CA 1
ATOM 795 C C . LEU A 1 105 ? -8.211 5.594 5.992 1 98.88 105 LEU A C 1
ATOM 797 O O . LEU A 1 105 ? -7.832 5.859 7.137 1 98.88 105 LEU A O 1
ATOM 801 N N . LEU A 1 106 ? -9.43 5.598 5.586 1 98.62 106 LEU A N 1
ATOM 802 C CA . LEU A 1 106 ? -10.492 5.848 6.551 1 98.62 106 LEU A CA 1
ATOM 803 C C . LEU A 1 106 ? -10.469 4.809 7.668 1 98.62 106 LEU A C 1
ATOM 805 O O . LEU A 1 106 ? -10.609 5.152 8.844 1 98.62 106 LEU A O 1
ATOM 809 N N . GLY A 1 107 ? -10.336 3.584 7.32 1 98.62 107 GLY A N 1
ATOM 810 C CA . GLY A 1 107 ? -10.227 2.52 8.305 1 98.62 107 GLY A CA 1
ATOM 811 C C . GLY A 1 107 ? -9.047 2.701 9.242 1 98.62 107 GLY A C 1
ATOM 812 O O . GLY A 1 107 ? -9.148 2.395 10.438 1 98.62 107 GLY A O 1
ATOM 813 N N . ALA A 1 108 ? -7.953 3.16 8.727 1 98.69 108 ALA A N 1
ATOM 814 C CA . ALA A 1 108 ? -6.785 3.426 9.562 1 98.69 108 ALA A CA 1
ATOM 815 C C . ALA A 1 108 ? -7.07 4.539 10.57 1 98.69 108 ALA A C 1
ATOM 817 O O . ALA A 1 108 ? -6.676 4.445 11.734 1 98.69 108 ALA A O 1
ATOM 818 N N . ALA A 1 109 ? -7.707 5.586 10.078 1 98.5 109 ALA A N 1
ATOM 819 C CA . ALA A 1 109 ? -8.102 6.672 10.977 1 98.5 109 ALA A CA 1
ATOM 820 C C . ALA A 1 109 ? -8.992 6.152 12.102 1 98.5 109 ALA A C 1
ATOM 822 O O . ALA A 1 109 ? -8.773 6.484 13.273 1 98.5 109 ALA A O 1
ATOM 823 N N . GLU A 1 110 ? -9.945 5.352 11.758 1 98.06 110 GLU A N 1
ATOM 824 C CA . GLU A 1 110 ? -10.844 4.766 12.75 1 98.06 110 GLU A CA 1
ATOM 825 C C . GLU A 1 110 ? -10.07 3.912 13.758 1 98.06 110 GLU A C 1
ATOM 827 O O . GLU A 1 110 ? -10.336 3.975 14.961 1 98.06 110 GLU A O 1
ATOM 832 N N . TYR A 1 111 ? -9.211 3.104 13.234 1 97.94 111 TYR A N 1
ATOM 833 C CA . TYR A 1 111 ? -8.406 2.223 14.07 1 97.94 111 TYR A CA 1
ATOM 834 C C . TYR A 1 111 ? -7.621 3.023 15.102 1 97.94 111 TYR A C 1
ATOM 836 O O . TYR A 1 111 ? -7.488 2.604 16.25 1 97.94 111 TYR A O 1
ATOM 844 N N . LEU A 1 112 ? -7.102 4.203 14.688 1 97.88 112 LEU A N 1
ATOM 845 C CA . LEU A 1 112 ? -6.305 5.047 15.57 1 97.88 112 LEU A CA 1
ATOM 846 C C . LEU A 1 112 ? -7.203 5.844 16.516 1 97.88 112 LEU A C 1
ATOM 848 O O . LEU A 1 112 ? -6.711 6.516 17.422 1 97.88 112 LEU A O 1
ATOM 852 N N . GLY A 1 113 ? -8.461 5.828 16.266 1 97.19 113 GLY A N 1
ATOM 853 C CA . GLY A 1 113 ? -9.43 6.488 17.125 1 97.19 113 GLY A CA 1
ATOM 854 C C . GLY A 1 113 ? -9.438 7.996 16.969 1 97.19 113 GLY A C 1
ATOM 855 O O . GLY A 1 113 ? -9.734 8.719 17.922 1 97.19 113 GLY A O 1
ATOM 856 N N . VAL A 1 114 ? -9.07 8.477 15.805 1 97.56 114 VAL A N 1
ATOM 857 C CA . VAL A 1 114 ? -9.031 9.914 15.602 1 97.56 114 VAL A CA 1
ATOM 858 C C . VAL A 1 114 ? -10.375 10.398 15.047 1 97.56 114 VAL A C 1
ATOM 860 O O . VAL A 1 114 ? -11.016 9.688 14.273 1 97.56 114 VAL A O 1
ATOM 863 N N . PRO A 1 115 ? -10.781 11.562 15.336 1 97.69 115 PRO A N 1
ATOM 864 C CA . PRO A 1 115 ? -12.086 12.047 14.891 1 97.69 115 PRO A CA 1
ATOM 865 C C . PRO A 1 115 ? -12.047 12.648 13.484 1 97.69 115 PRO A C 1
ATOM 867 O O . PRO A 1 115 ? -13.086 12.789 12.836 1 97.69 115 PRO A O 1
ATOM 870 N N . ILE A 1 116 ? -10.836 13.078 13.016 1 98.62 116 ILE A N 1
ATOM 871 C CA . ILE A 1 116 ? -10.75 13.828 11.766 1 98.62 116 ILE A CA 1
ATOM 872 C C . ILE A 1 116 ? -9.758 13.148 10.828 1 98.62 116 ILE A C 1
ATOM 874 O O . ILE A 1 116 ? -8.664 12.75 11.242 1 98.62 116 ILE A O 1
ATOM 878 N N . PHE A 1 117 ? -10.164 12.945 9.664 1 98.81 117 PHE A N 1
ATOM 879 C CA . PHE A 1 117 ? -9.344 12.516 8.539 1 98.81 117 PHE A CA 1
ATOM 880 C C . PHE A 1 117 ? -9.242 13.625 7.5 1 98.81 117 PHE A C 1
ATOM 882 O O . PHE A 1 117 ? -10.203 13.906 6.781 1 98.81 117 PHE A O 1
ATOM 889 N N . TYR A 1 118 ? -8.062 14.305 7.434 1 98.81 118 TYR A N 1
ATOM 890 C CA . TYR A 1 118 ? -7.859 15.359 6.445 1 98.81 118 TYR A CA 1
ATOM 891 C C . TYR A 1 118 ? -7.531 14.773 5.078 1 98.81 118 TYR A C 1
ATOM 893 O O . TYR A 1 118 ? -6.484 14.141 4.902 1 98.81 118 TYR A O 1
ATOM 901 N N . THR A 1 119 ? -8.414 14.992 4.145 1 98.62 119 THR A N 1
ATOM 902 C CA . THR A 1 119 ? -8.281 14.438 2.803 1 98.62 119 THR A CA 1
ATOM 903 C C . THR A 1 119 ? -9.055 15.281 1.792 1 98.62 119 THR A C 1
ATOM 905 O O . THR A 1 119 ? -10.062 15.898 2.135 1 98.62 119 THR A O 1
ATOM 908 N N . GLU A 1 120 ? -8.57 15.328 0.543 1 97.5 120 GLU A N 1
ATOM 909 C CA . GLU A 1 120 ? -9.273 16.016 -0.537 1 97.5 120 GLU A CA 1
ATOM 910 C C . GLU A 1 120 ? -10.156 15.055 -1.325 1 97.5 120 GLU A C 1
ATOM 912 O O . GLU A 1 120 ? -10.914 15.477 -2.199 1 97.5 120 GLU A O 1
ATOM 917 N N . ASP A 1 121 ? -10.047 13.789 -1.055 1 97.38 121 ASP A N 1
ATOM 918 C CA . ASP A 1 121 ? -10.602 12.789 -1.957 1 97.38 121 ASP A CA 1
ATOM 919 C C . ASP A 1 121 ? -11.969 12.312 -1.473 1 97.38 121 ASP A C 1
ATOM 921 O O . ASP A 1 121 ? -12.625 11.508 -2.139 1 97.38 121 ASP A O 1
ATOM 925 N N . LEU A 1 122 ? -12.406 12.711 -0.271 1 98.06 122 LEU A N 1
ATOM 926 C CA . LEU A 1 122 ? -13.727 12.398 0.253 1 98.06 122 LEU A CA 1
ATOM 927 C C . LEU A 1 122 ? -14.562 13.656 0.409 1 98.06 122 LEU A C 1
ATOM 929 O O . LEU A 1 122 ? -14.039 14.773 0.315 1 98.06 122 LEU A O 1
ATOM 933 N N . ASN A 1 123 ? -15.844 13.5 0.595 1 97.19 123 ASN A N 1
ATOM 934 C CA . ASN A 1 123 ? -16.734 14.656 0.742 1 97.19 123 ASN A CA 1
ATOM 935 C C . ASN A 1 123 ? -16.453 15.414 2.033 1 97.19 123 ASN A C 1
ATOM 937 O O . ASN A 1 123 ? -16.438 14.828 3.115 1 97.19 123 ASN A O 1
ATOM 941 N N . HIS A 1 124 ? -16.312 16.703 1.858 1 98.25 124 HIS A N 1
ATOM 942 C CA . HIS A 1 124 ? -16.047 17.578 2.998 1 98.25 124 HIS A CA 1
ATOM 943 C C . HIS A 1 124 ? -17.156 17.484 4.039 1 98.25 124 HIS A C 1
ATOM 945 O O . HIS A 1 124 ? -18.328 17.594 3.701 1 98.25 124 HIS A O 1
ATOM 951 N N . ASN A 1 125 ? -16.781 17.188 5.25 1 98.38 125 ASN A N 1
ATOM 952 C CA . ASN A 1 125 ? -17.609 17.172 6.453 1 98.38 125 ASN A CA 1
ATOM 953 C C . ASN A 1 125 ? -18.516 15.945 6.488 1 98.38 125 ASN A C 1
ATOM 955 O O . ASN A 1 125 ? -19.359 15.812 7.375 1 98.38 125 ASN A O 1
ATOM 959 N N . GLN A 1 126 ? -18.344 15.094 5.555 1 98.38 126 GLN A N 1
ATOM 960 C CA . GLN A 1 126 ? -19.047 13.828 5.66 1 98.38 126 GLN A CA 1
ATOM 961 C C . GLN A 1 126 ? -18.5 12.977 6.793 1 98.38 126 GLN A C 1
ATOM 963 O O . GLN A 1 126 ? -17.281 12.867 6.957 1 98.38 126 GLN A O 1
ATOM 968 N N . VAL A 1 127 ? -19.391 12.398 7.574 1 98.38 127 VAL A N 1
ATOM 969 C CA . VAL A 1 127 ? -19 11.562 8.703 1 98.38 127 VAL A CA 1
ATOM 970 C C . VAL A 1 127 ? -19.125 10.086 8.32 1 98.38 127 VAL A C 1
ATOM 972 O O . VAL A 1 127 ? -20.188 9.648 7.863 1 98.38 127 VAL A O 1
ATOM 975 N N . TYR A 1 128 ? -18.109 9.406 8.438 1 98.12 128 TYR A N 1
ATOM 976 C CA . TYR A 1 128 ? -18.031 7.965 8.25 1 98.12 128 TYR A CA 1
ATOM 977 C C . TYR A 1 128 ? -17.812 7.254 9.586 1 98.12 128 TYR A C 1
ATOM 979 O O . TYR A 1 128 ? -16.688 7.199 10.078 1 98.12 128 TYR A O 1
ATOM 987 N N . GLY A 1 129 ? -18.875 6.676 10.156 1 96.94 129 GLY A N 1
ATOM 988 C CA . GLY A 1 129 ? -18.719 6.137 11.492 1 96.94 129 GLY A CA 1
ATOM 989 C C . GLY A 1 129 ? -18.281 7.176 12.508 1 96.94 129 GLY A C 1
ATOM 990 O O . GLY A 1 129 ? -18.969 8.18 12.711 1 96.94 129 GLY A O 1
ATOM 991 N N . SER A 1 130 ? -17.109 7.035 13.039 1 97.31 130 SER A N 1
ATOM 992 C CA . SER A 1 130 ? -16.609 7.93 14.078 1 97.31 130 SER A CA 1
ATOM 993 C C . SER A 1 130 ? -15.68 8.992 13.5 1 97.31 130 SER A C 1
ATOM 995 O O . SER A 1 130 ? -15.188 9.859 14.227 1 97.31 130 SER A O 1
ATOM 997 N N . VAL A 1 131 ? -15.484 8.922 12.18 1 98.56 131 VAL A N 1
ATOM 998 C CA . VAL A 1 131 ? -14.461 9.773 11.57 1 98.56 131 VAL A CA 1
ATOM 999 C C . VAL A 1 131 ? -15.125 10.773 10.633 1 98.56 131 VAL A C 1
ATOM 1001 O O . VAL A 1 131 ? -15.977 10.406 9.812 1 98.56 131 VAL A O 1
ATOM 1004 N N . ARG A 1 132 ? -14.75 12.031 10.758 1 98.81 132 ARG A N 1
ATOM 1005 C CA . ARG A 1 132 ? -15.188 13.062 9.828 1 98.81 132 ARG A CA 1
ATOM 1006 C C . ARG A 1 132 ? -14.094 13.367 8.797 1 98.81 132 ARG A C 1
ATOM 1008 O O . ARG A 1 132 ? -12.945 13.617 9.164 1 98.81 132 ARG A O 1
ATOM 1015 N N . ALA A 1 133 ? -14.5 13.273 7.543 1 98.81 133 ALA A N 1
ATOM 1016 C CA . ALA A 1 133 ? -13.586 13.695 6.488 1 98.81 133 ALA A CA 1
ATOM 1017 C C . ALA A 1 133 ? -13.617 15.211 6.301 1 98.81 133 ALA A C 1
ATOM 1019 O O . ALA A 1 133 ? -14.688 15.805 6.172 1 98.81 133 ALA A O 1
ATOM 1020 N N . VAL A 1 134 ? -12.414 15.797 6.297 1 98.75 134 VAL A N 1
ATOM 1021 C CA . VAL A 1 134 ? -12.32 17.25 6.168 1 98.75 134 VAL A CA 1
ATOM 1022 C C . VAL A 1 134 ? -11.336 17.609 5.059 1 98.75 134 VAL A C 1
ATOM 1024 O O . VAL A 1 134 ? -10.188 17.156 5.07 1 98.75 134 VAL A O 1
ATOM 1027 N N . ASN A 1 135 ? -11.75 18.297 4.078 1 98.69 135 ASN A N 1
ATOM 1028 C CA . ASN A 1 135 ? -10.844 18.922 3.123 1 98.69 135 ASN A CA 1
ATOM 1029 C C . ASN A 1 135 ? -10.258 20.234 3.67 1 98.69 135 ASN A C 1
ATOM 1031 O O . ASN A 1 135 ? -10.969 21.234 3.779 1 98.69 135 ASN A O 1
ATOM 1035 N N . PRO A 1 136 ? -9.016 20.234 3.961 1 98.06 136 PRO A N 1
ATOM 1036 C CA . PRO A 1 136 ? -8.461 21.406 4.648 1 98.06 136 PRO A CA 1
ATOM 1037 C C . PRO A 1 136 ? -8.188 22.562 3.703 1 98.06 136 PRO A C 1
ATOM 1039 O O . PRO A 1 136 ? -7.793 23.656 4.148 1 98.06 136 PRO A O 1
ATOM 1042 N N . PHE A 1 137 ? -8.539 22.453 2.434 1 97.81 137 PHE A N 1
ATOM 1043 C CA . PHE A 1 137 ? -8.125 23.469 1.469 1 97.81 137 PHE A CA 1
ATOM 1044 C C . PHE A 1 137 ? -9.336 24.188 0.897 1 97.81 137 PHE A C 1
ATOM 1046 O O . PHE A 1 137 ? -9.234 24.859 -0.14 1 97.81 137 PHE A O 1
ATOM 1053 N N . LEU A 1 138 ? -10.422 23.984 1.434 1 94.06 138 LEU A N 1
ATOM 1054 C CA . LEU A 1 138 ? -11.617 24.688 0.991 1 94.06 138 LEU A CA 1
ATOM 1055 C C . LEU A 1 138 ? -11.648 26.109 1.562 1 94.06 138 LEU A C 1
ATOM 1057 O O . LEU A 1 138 ? -11.086 26.359 2.629 1 94.06 138 LEU A O 1
ATOM 1061 N N . MET B 1 1 ? 6.898 -20.859 13.375 1 33.19 1 MET B N 1
ATOM 1062 C CA . MET B 1 1 ? 6.719 -20.062 12.164 1 33.19 1 MET B CA 1
ATOM 1063 C C . MET B 1 1 ? 6.312 -20.938 10.992 1 33.19 1 MET B C 1
ATOM 1065 O O . MET B 1 1 ? 6.805 -22.062 10.852 1 33.19 1 MET B O 1
ATOM 1069 N N . PRO B 1 2 ? 5.129 -20.969 10.445 1 43.19 2 PRO B N 1
ATOM 1070 C CA . PRO B 1 2 ? 4.992 -22.109 9.547 1 43.19 2 PRO B CA 1
ATOM 1071 C C . PRO B 1 2 ? 6.309 -22.5 8.883 1 43.19 2 PRO B C 1
ATOM 1073 O O . PRO B 1 2 ? 7.078 -21.625 8.469 1 43.19 2 PRO B O 1
ATOM 1076 N N . THR B 1 3 ? 6.938 -23.484 9.266 1 46.41 3 THR B N 1
ATOM 1077 C CA . THR B 1 3 ? 8.227 -24.156 9.148 1 46.41 3 THR B CA 1
ATOM 1078 C C . THR B 1 3 ? 8.633 -24.297 7.68 1 46.41 3 THR B C 1
ATOM 1080 O O . THR B 1 3 ? 9.75 -24.719 7.379 1 46.41 3 THR B O 1
ATOM 1083 N N . GLY B 1 4 ? 7.594 -24.406 6.625 1 58.53 4 GLY B N 1
ATOM 1084 C CA . GLY B 1 4 ? 7.848 -24.922 5.293 1 58.53 4 GLY B CA 1
ATOM 1085 C C . GLY B 1 4 ? 8.43 -23.891 4.348 1 58.53 4 GLY B C 1
ATOM 1086 O O . GLY B 1 4 ? 8.312 -22.688 4.586 1 58.53 4 GLY B O 1
ATOM 1087 N N . LYS B 1 5 ? 9.438 -24.156 3.619 1 76.56 5 LYS B N 1
ATOM 1088 C CA . LYS B 1 5 ? 10.234 -23.391 2.668 1 76.56 5 LYS B CA 1
ATOM 1089 C C . LYS B 1 5 ? 9.352 -22.641 1.684 1 76.56 5 LYS B C 1
ATOM 1091 O O . LYS B 1 5 ? 8.414 -23.203 1.121 1 76.56 5 LYS B O 1
ATOM 1096 N N . ILE B 1 6 ? 9.266 -21.281 1.709 1 90.81 6 ILE B N 1
ATOM 1097 C CA . ILE B 1 6 ? 8.594 -20.453 0.704 1 90.81 6 ILE B CA 1
ATOM 1098 C C . ILE B 1 6 ? 9.383 -20.5 -0.603 1 90.81 6 ILE B C 1
ATOM 1100 O O . ILE B 1 6 ? 10.609 -20.375 -0.597 1 90.81 6 ILE B O 1
ATOM 1104 N N . ASP B 1 7 ? 8.672 -20.734 -1.655 1 95.62 7 ASP B N 1
ATOM 1105 C CA . ASP B 1 7 ? 9.289 -20.969 -2.953 1 95.62 7 ASP B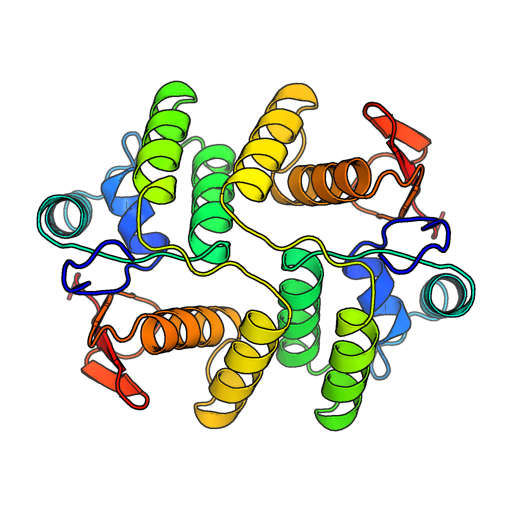 CA 1
ATOM 1106 C C . ASP B 1 7 ? 9.523 -19.656 -3.695 1 95.62 7 ASP B C 1
ATOM 1108 O O . ASP B 1 7 ? 10.539 -19.484 -4.379 1 95.62 7 ASP B O 1
ATOM 1112 N N . CYS B 1 8 ? 8.633 -18.828 -3.506 1 98.56 8 CYS B N 1
ATOM 1113 C CA . CYS B 1 8 ? 8.664 -17.656 -4.371 1 98.56 8 CYS B CA 1
ATOM 1114 C C . CYS B 1 8 ? 7.754 -16.562 -3.832 1 98.56 8 CYS B C 1
ATOM 1116 O O . CYS B 1 8 ? 7.102 -16.734 -2.805 1 98.56 8 CYS B O 1
ATOM 1118 N N . PHE B 1 9 ? 7.852 -15.438 -4.414 1 98.75 9 PHE B N 1
ATOM 1119 C CA . PHE B 1 9 ? 6.988 -14.281 -4.207 1 98.75 9 PHE B CA 1
ATOM 1120 C C . PHE B 1 9 ? 6.199 -13.961 -5.473 1 98.75 9 PHE B C 1
ATOM 1122 O O . PHE B 1 9 ? 6.758 -13.953 -6.574 1 98.75 9 PHE B O 1
ATOM 1129 N N . LEU B 1 10 ? 4.914 -13.82 -5.344 1 98.62 10 LEU B N 1
ATOM 1130 C CA . LEU B 1 10 ? 4.09 -13.555 -6.52 1 98.62 10 LEU B CA 1
ATOM 1131 C C . LEU B 1 10 ? 3.652 -12.094 -6.555 1 98.62 10 LEU B C 1
ATOM 1133 O O . LEU B 1 10 ? 3.145 -11.562 -5.562 1 98.62 10 LEU B O 1
ATOM 1137 N N . ASP B 1 11 ? 3.822 -11.484 -7.656 1 98.06 11 ASP B N 1
ATOM 1138 C CA . ASP B 1 11 ? 3.348 -10.125 -7.906 1 98.06 11 ASP B CA 1
ATOM 1139 C C . ASP B 1 11 ? 1.824 -10.086 -8.008 1 98.06 11 ASP B C 1
ATOM 1141 O O . ASP B 1 11 ? 1.187 -11.109 -8.258 1 98.06 11 ASP B O 1
ATOM 1145 N N . THR B 1 12 ? 1.293 -8.891 -7.805 1 97.81 12 THR B N 1
ATOM 1146 C CA . THR B 1 12 ? -0.153 -8.695 -7.82 1 97.81 12 THR B CA 1
ATOM 1147 C C . THR B 1 12 ? -0.732 -9.07 -9.18 1 97.81 12 THR B C 1
ATOM 1149 O O . THR B 1 12 ? -1.78 -9.719 -9.258 1 97.81 12 THR B O 1
ATOM 1152 N N . ASN B 1 13 ? -0.018 -8.727 -10.32 1 95.19 13 ASN B N 1
ATOM 1153 C CA . ASN B 1 13 ? -0.537 -9.031 -11.648 1 95.19 13 ASN B CA 1
ATOM 1154 C C . ASN B 1 13 ? -0.704 -10.531 -11.852 1 95.19 13 ASN B C 1
ATOM 1156 O O . ASN B 1 13 ? -1.661 -10.977 -12.492 1 95.19 13 ASN B O 1
ATOM 1160 N N . VAL B 1 14 ? 0.222 -11.281 -11.344 1 97.62 14 VAL B N 1
ATOM 1161 C CA . VAL B 1 14 ? 0.136 -12.734 -11.445 1 97.62 14 VAL B CA 1
ATOM 1162 C C . VAL B 1 14 ? -1.111 -13.234 -10.719 1 97.62 14 VAL B C 1
ATOM 1164 O O . VAL B 1 14 ? -1.862 -14.047 -11.258 1 97.62 14 VAL B O 1
ATOM 1167 N N . LEU B 1 15 ? -1.335 -12.727 -9.578 1 97.81 15 LEU B N 1
ATOM 1168 C CA . LEU B 1 15 ? -2.5 -13.109 -8.789 1 97.81 15 LEU B CA 1
ATOM 1169 C C . LEU B 1 15 ? -3.791 -12.703 -9.492 1 97.81 15 LEU B C 1
ATOM 1171 O O . LEU B 1 15 ? -4.77 -13.453 -9.477 1 97.81 15 LEU B O 1
ATOM 1175 N N . ILE B 1 16 ? -3.807 -11.508 -10.125 1 96.31 16 ILE B N 1
ATOM 1176 C CA . ILE B 1 16 ? -4.977 -11.008 -10.844 1 96.31 16 ILE B CA 1
ATOM 1177 C C . ILE B 1 16 ? -5.297 -11.93 -12.016 1 96.31 16 ILE B C 1
ATOM 1179 O O . ILE B 1 16 ? -6.457 -12.273 -12.25 1 96.31 16 ILE B O 1
ATOM 1183 N N . TYR B 1 17 ? -4.258 -12.359 -12.727 1 95.69 17 TYR B N 1
ATOM 1184 C CA . TYR B 1 17 ? -4.473 -13.281 -13.836 1 95.69 17 TYR B CA 1
ATOM 1185 C C . TYR B 1 17 ? -5.074 -14.594 -13.352 1 95.69 17 TYR B C 1
ATOM 1187 O O . TYR B 1 17 ? -5.949 -15.164 -14.008 1 95.69 17 TYR B O 1
ATOM 1195 N N . ALA B 1 18 ? -4.598 -15.023 -12.195 1 96.31 18 ALA B N 1
ATOM 1196 C CA . ALA B 1 18 ? -5.09 -16.281 -11.641 1 96.31 18 ALA B CA 1
ATOM 1197 C C . ALA B 1 18 ? -6.543 -16.156 -11.188 1 96.31 18 ALA B C 1
ATOM 1199 O O . ALA B 1 18 ? -7.328 -17.094 -11.32 1 96.31 18 ALA B O 1
ATOM 1200 N N . ALA B 1 19 ? -6.855 -15 -10.727 1 95.12 19 ALA B N 1
ATOM 1201 C CA . ALA B 1 19 ? -8.141 -14.82 -10.047 1 95.12 19 ALA B CA 1
ATOM 1202 C C . ALA B 1 19 ? -9.219 -14.367 -11.031 1 95.12 19 ALA B C 1
ATOM 1204 O O . ALA B 1 19 ? -10.406 -14.594 -10.797 1 95.12 19 ALA B O 1
ATOM 1205 N N . SER B 1 20 ? -8.805 -13.641 -12.086 1 88.75 20 SER B N 1
ATOM 1206 C CA . SER B 1 20 ? -9.773 -12.992 -12.961 1 88.75 20 SER B CA 1
ATOM 1207 C C . SER B 1 20 ? -10.68 -14.008 -13.648 1 88.75 20 SER B C 1
ATOM 1209 O O . SER B 1 20 ? -10.195 -14.961 -14.266 1 88.75 20 SER B O 1
ATOM 1211 N N . GLU B 1 21 ? -11.969 -13.828 -13.531 1 78.12 21 GLU B N 1
ATOM 1212 C CA . GLU B 1 21 ? -12.945 -14.695 -14.195 1 78.12 21 GLU B CA 1
ATOM 1213 C C . GLU B 1 21 ? -13.531 -14.023 -15.438 1 78.12 21 GLU B C 1
ATOM 1215 O O . GLU B 1 21 ? -13.625 -14.648 -16.5 1 78.12 21 GLU B O 1
ATOM 1220 N N . LYS B 1 22 ? -13.922 -12.766 -15.336 1 77.62 22 LYS B N 1
ATOM 1221 C CA . LYS B 1 22 ? -14.617 -12.047 -16.391 1 77.62 22 LYS B CA 1
ATOM 1222 C C . LYS B 1 22 ? -13.688 -11.766 -17.578 1 77.62 22 LYS B C 1
ATOM 1224 O O . LYS B 1 22 ? -14.125 -11.773 -18.734 1 77.62 22 LYS B O 1
ATOM 1229 N N . ASN B 1 23 ? -12.461 -11.531 -17.266 1 77.75 23 ASN B N 1
ATOM 1230 C CA . ASN B 1 23 ? -11.484 -11.195 -18.297 1 77.75 23 ASN B CA 1
ATOM 1231 C C . ASN B 1 23 ? -10.273 -12.117 -18.25 1 77.75 23 ASN B C 1
ATOM 1233 O O . ASN B 1 23 ? -9.133 -11.664 -18.359 1 77.75 23 ASN B O 1
ATOM 1237 N N . ARG B 1 24 ? -10.664 -13.359 -18.109 1 85.62 24 ARG B N 1
ATOM 1238 C CA . ARG B 1 24 ? -9.586 -14.344 -17.984 1 85.62 24 ARG B CA 1
ATOM 1239 C C . ARG B 1 24 ? -8.711 -14.344 -19.234 1 85.62 24 ARG B C 1
ATOM 1241 O O . ARG B 1 24 ? -9.203 -14.586 -20.344 1 85.62 24 ARG B O 1
ATOM 1248 N N . ASP B 1 25 ? -7.438 -14.031 -19.047 1 89.6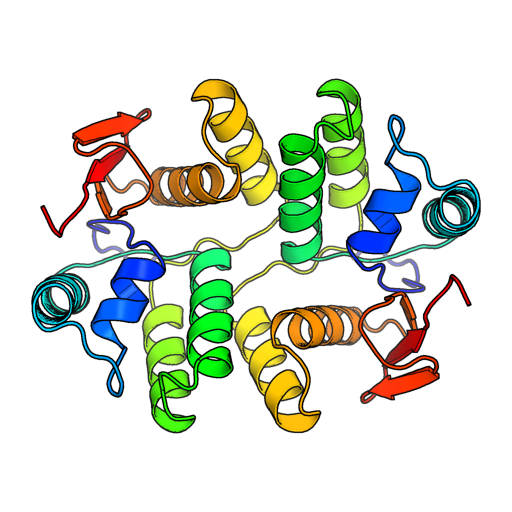9 25 ASP B N 1
ATOM 1249 C CA . ASP B 1 25 ? -6.457 -14.102 -20.125 1 89.69 25 ASP B CA 1
ATOM 1250 C C . ASP B 1 25 ? -6.094 -15.555 -20.438 1 89.69 25 ASP B C 1
ATOM 1252 O O . ASP B 1 25 ? -5.512 -16.25 -19.594 1 89.69 25 ASP B O 1
ATOM 1256 N N . PRO B 1 26 ? -6.473 -16.016 -21.609 1 92.75 26 PRO B N 1
ATOM 1257 C CA . PRO B 1 26 ? -6.309 -17.438 -21.891 1 92.75 26 PRO B CA 1
ATOM 1258 C C . PRO B 1 26 ? -4.852 -17.891 -21.828 1 92.75 26 PRO B C 1
ATOM 1260 O O . PRO B 1 26 ? -4.574 -19.062 -21.562 1 92.75 26 PRO B O 1
ATOM 1263 N N . ARG B 1 27 ? -3.984 -17.078 -22.094 1 94.88 27 ARG B N 1
ATOM 1264 C CA . ARG B 1 27 ? -2.572 -17.438 -22.078 1 94.88 27 ARG B CA 1
ATOM 1265 C C . ARG B 1 27 ? -2.004 -17.344 -20.656 1 94.88 27 ARG B C 1
ATOM 1267 O O . ARG B 1 27 ? -1.361 -18.281 -20.188 1 94.88 27 ARG B O 1
ATOM 1274 N N . ARG B 1 28 ? -2.283 -16.328 -19.953 1 96.75 28 ARG B N 1
ATOM 1275 C CA . ARG B 1 28 ? -1.63 -16.047 -18.672 1 96.75 28 ARG B CA 1
ATOM 1276 C C . ARG B 1 28 ? -2.344 -16.734 -17.516 1 96.75 28 ARG B C 1
ATOM 1278 O O . ARG B 1 28 ? -1.711 -17.141 -16.531 1 96.75 28 ARG B O 1
ATOM 1285 N N . ALA B 1 29 ? -3.594 -16.875 -17.609 1 96.5 29 ALA B N 1
ATOM 1286 C CA . ALA B 1 29 ? -4.406 -17.359 -16.5 1 96.5 29 ALA B CA 1
ATOM 1287 C C . ALA B 1 29 ? -3.988 -18.766 -16.094 1 96.5 29 ALA B C 1
ATOM 1289 O O . ALA B 1 29 ? -3.791 -19.047 -14.914 1 96.5 29 ALA B O 1
ATOM 1290 N N . PRO B 1 30 ? -3.795 -19.688 -17.094 1 96.62 30 PRO B N 1
ATOM 1291 C CA . PRO B 1 30 ? -3.383 -21.031 -16.672 1 96.62 30 PRO B CA 1
ATOM 1292 C C . PRO B 1 30 ? -2.012 -21.047 -16 1 96.62 30 PRO B C 1
ATOM 1294 O O . PRO B 1 30 ? -1.801 -21.797 -15.047 1 96.62 30 PRO B O 1
ATOM 1297 N N . ILE B 1 31 ? -1.104 -20.25 -16.484 1 97.75 31 ILE B N 1
ATOM 1298 C CA . ILE B 1 31 ? 0.238 -20.188 -15.914 1 97.75 31 ILE B CA 1
ATOM 1299 C C . ILE B 1 31 ? 0.171 -19.625 -14.5 1 97.75 31 ILE B C 1
ATOM 1301 O O . ILE B 1 31 ? 0.76 -20.188 -13.57 1 97.75 31 ILE B O 1
ATOM 1305 N N . ALA B 1 32 ? -0.569 -18.578 -14.383 1 98.12 32 ALA B N 1
ATOM 1306 C CA . ALA B 1 32 ? -0.747 -17.938 -13.078 1 98.12 32 ALA B CA 1
ATOM 1307 C C . ALA B 1 32 ? -1.443 -18.891 -12.102 1 98.12 32 ALA B C 1
ATOM 1309 O O . ALA B 1 32 ? -1.049 -18.984 -10.938 1 98.12 32 ALA B O 1
ATOM 1310 N N . GLY B 1 33 ? -2.48 -19.547 -12.609 1 97.25 33 GLY B N 1
ATOM 1311 C CA . GLY B 1 33 ? -3.178 -20.516 -11.789 1 97.25 33 GLY B CA 1
ATOM 1312 C C . GLY B 1 33 ? -2.279 -21.641 -11.297 1 97.25 33 GLY B C 1
ATOM 1313 O O . GLY B 1 33 ? -2.385 -22.062 -10.148 1 97.25 33 GLY B O 1
ATOM 1314 N N . ASP B 1 34 ? -1.428 -22.078 -12.125 1 97.62 34 ASP B N 1
ATOM 1315 C CA . ASP B 1 34 ? -0.477 -23.125 -11.766 1 97.62 34 ASP B CA 1
ATOM 1316 C C . ASP B 1 34 ? 0.478 -22.656 -10.672 1 97.62 34 ASP B C 1
ATOM 1318 O O . ASP B 1 34 ? 0.782 -23.406 -9.734 1 97.62 34 ASP B O 1
ATOM 1322 N N . LEU B 1 35 ? 0.964 -21.453 -10.797 1 97.88 35 LEU B N 1
ATOM 1323 C CA . LEU B 1 35 ? 1.854 -20.906 -9.789 1 97.88 35 LEU B CA 1
ATOM 1324 C C . LEU B 1 35 ? 1.156 -20.828 -8.438 1 97.88 35 LEU B C 1
ATOM 1326 O O . LEU B 1 35 ? 1.72 -21.234 -7.414 1 97.88 35 LEU B O 1
ATOM 1330 N N . VAL B 1 36 ? -0.035 -20.391 -8.398 1 97.56 36 VAL B N 1
ATOM 1331 C CA . VAL B 1 36 ? -0.795 -20.219 -7.16 1 97.56 36 VAL B CA 1
ATOM 1332 C C . VAL B 1 36 ? -1.07 -21.594 -6.539 1 97.56 36 VAL B C 1
ATOM 1334 O O . VAL B 1 36 ? -1.003 -21.75 -5.32 1 97.56 36 VAL B O 1
ATOM 1337 N N . SER B 1 37 ? -1.292 -22.562 -7.391 1 96.69 37 SER B N 1
ATOM 1338 C CA . SER B 1 37 ? -1.732 -23.859 -6.902 1 96.69 37 SER B CA 1
ATOM 1339 C C . SER B 1 37 ? -0.545 -24.734 -6.516 1 96.69 37 SER B C 1
ATOM 1341 O O . SER B 1 37 ? -0.669 -25.625 -5.668 1 96.69 37 SER B O 1
ATOM 1343 N N . ASN B 1 38 ? 0.619 -24.438 -7.066 1 96.56 38 ASN B N 1
ATOM 1344 C CA . ASN B 1 38 ? 1.674 -25.453 -6.969 1 96.56 38 ASN B CA 1
ATOM 1345 C C . ASN B 1 38 ? 2.92 -24.891 -6.289 1 96.56 38 ASN B C 1
ATOM 1347 O O . ASN B 1 38 ? 3.955 -25.547 -6.234 1 96.56 38 ASN B O 1
ATOM 1351 N N . THR B 1 39 ? 2.857 -23.719 -5.836 1 96.25 39 THR B N 1
ATOM 1352 C CA . THR B 1 39 ? 3.998 -23.172 -5.117 1 96.25 39 THR B CA 1
ATOM 1353 C C . THR B 1 39 ? 3.572 -22.641 -3.748 1 96.25 39 THR B C 1
ATOM 1355 O O . THR B 1 39 ? 2.416 -22.266 -3.555 1 96.25 39 THR B O 1
ATOM 1358 N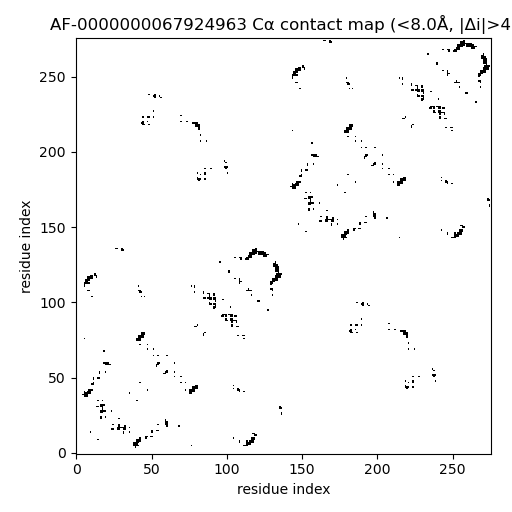 N . ALA B 1 40 ? 4.457 -22.766 -2.836 1 96.69 40 ALA B N 1
ATOM 1359 C CA . ALA B 1 40 ? 4.34 -22.016 -1.597 1 96.69 40 ALA B CA 1
ATOM 1360 C C . ALA B 1 40 ? 4.867 -20.594 -1.775 1 96.69 40 ALA B C 1
ATOM 1362 O O . ALA B 1 40 ? 6.078 -20.375 -1.885 1 96.69 40 ALA B O 1
ATOM 1363 N N . PHE B 1 41 ? 4.016 -19.656 -1.82 1 98.31 41 PHE B N 1
ATOM 1364 C CA . PHE B 1 41 ? 4.441 -18.312 -2.158 1 98.31 41 PHE B CA 1
ATOM 1365 C C . PHE B 1 41 ? 4.105 -17.328 -1.03 1 98.31 41 PHE B C 1
ATOM 1367 O O . PHE B 1 41 ? 3.221 -17.609 -0.216 1 98.31 41 PHE B O 1
ATOM 1374 N N . GLY B 1 42 ? 4.863 -16.25 -1 1 98.44 42 GLY B N 1
ATOM 1375 C CA . GLY B 1 42 ? 4.586 -15.141 -0.098 1 98.44 42 GLY B CA 1
ATOM 1376 C C . GLY B 1 42 ? 3.982 -13.938 -0.796 1 98.44 42 GLY B C 1
ATOM 1377 O O . GLY B 1 42 ? 3.992 -13.859 -2.027 1 98.44 42 GLY B O 1
ATOM 1378 N N . VAL B 1 43 ? 3.398 -13.117 0.003 1 98.62 43 VAL B N 1
ATOM 1379 C CA . VAL B 1 43 ? 2.824 -11.852 -0.455 1 98.62 43 VAL B CA 1
ATOM 1380 C C . VAL B 1 43 ? 3.15 -10.742 0.542 1 98.62 43 VAL B C 1
ATOM 1382 O O . VAL B 1 43 ? 3.873 -10.969 1.516 1 98.62 43 VAL B O 1
ATOM 1385 N N . SER B 1 44 ? 2.705 -9.547 0.243 1 98.75 44 SER B N 1
ATOM 1386 C CA . SER B 1 44 ? 2.842 -8.414 1.149 1 98.75 44 SER B CA 1
ATOM 1387 C C . SER B 1 44 ? 1.519 -7.672 1.313 1 98.75 44 SER B C 1
ATOM 1389 O O . SER B 1 44 ? 0.562 -7.93 0.581 1 98.75 44 SER B O 1
ATOM 1391 N N . GLY B 1 45 ? 1.471 -6.828 2.322 1 98.75 45 GLY B N 1
ATOM 1392 C CA . GLY B 1 45 ? 0.319 -5.949 2.438 1 98.75 45 GLY B CA 1
ATOM 1393 C C . GLY B 1 45 ? 0.039 -5.164 1.171 1 98.75 45 GLY B C 1
ATOM 1394 O O . GLY B 1 45 ? -1.12 -4.922 0.826 1 98.75 45 GLY B O 1
ATOM 1395 N N . GLN B 1 46 ? 1.102 -4.762 0.5 1 98.75 46 GLN B N 1
ATOM 1396 C CA . GLN B 1 46 ? 0.964 -4.066 -0.775 1 98.75 46 GLN B CA 1
ATOM 1397 C C . GLN B 1 46 ? 0.25 -4.941 -1.804 1 98.75 46 GLN B C 1
ATOM 1399 O O . GLN B 1 46 ? -0.643 -4.469 -2.512 1 98.75 46 GLN B O 1
ATOM 1404 N N . THR B 1 47 ? 0.607 -6.215 -1.88 1 98.44 47 THR B N 1
ATOM 1405 C CA . THR B 1 47 ? -0.01 -7.16 -2.805 1 98.44 47 THR B CA 1
ATOM 1406 C C . THR B 1 47 ? -1.506 -7.281 -2.535 1 98.44 47 THR B C 1
ATOM 1408 O O . THR B 1 47 ? -2.316 -7.238 -3.463 1 98.44 47 THR B O 1
ATOM 1411 N N . LEU B 1 48 ? -1.842 -7.418 -1.283 1 98.5 48 LEU B N 1
ATOM 1412 C CA . LEU B 1 48 ? -3.242 -7.582 -0.913 1 98.5 48 LEU B CA 1
ATOM 1413 C C . LEU B 1 48 ? -4.043 -6.328 -1.242 1 98.5 48 LEU B C 1
ATOM 1415 O O . LEU B 1 48 ? -5.156 -6.414 -1.768 1 98.5 48 LEU B O 1
ATOM 1419 N N . ALA B 1 49 ? -3.477 -5.184 -0.897 1 98.69 49 ALA B N 1
ATOM 1420 C CA . ALA B 1 49 ? -4.164 -3.92 -1.152 1 98.69 49 ALA B CA 1
ATOM 1421 C C . ALA B 1 49 ? -4.375 -3.701 -2.648 1 98.69 49 ALA B C 1
ATOM 1423 O O . ALA B 1 49 ? -5.473 -3.35 -3.08 1 98.69 49 ALA B O 1
ATOM 1424 N N . GLU B 1 50 ? -3.344 -3.963 -3.432 1 98.19 50 GLU B N 1
ATOM 1425 C CA . GLU B 1 50 ? -3.439 -3.809 -4.879 1 98.19 50 GLU B CA 1
ATOM 1426 C C . GLU B 1 50 ? -4.438 -4.801 -5.473 1 98.19 50 GLU B C 1
ATOM 1428 O O . GLU B 1 50 ? -5.25 -4.434 -6.328 1 98.19 50 GLU B O 1
ATOM 1433 N N . PHE B 1 51 ? -4.355 -6.008 -5.047 1 97.81 51 PHE B N 1
ATOM 1434 C CA . PHE B 1 51 ? -5.277 -7.043 -5.504 1 97.81 51 PHE B CA 1
ATOM 1435 C C . PHE B 1 51 ? -6.723 -6.641 -5.238 1 97.81 51 PHE B C 1
ATOM 1437 O O . PHE B 1 51 ? -7.566 -6.723 -6.133 1 97.81 51 PHE B O 1
ATOM 1444 N N . THR B 1 52 ? -6.984 -6.145 -4.051 1 97.94 52 THR B N 1
ATOM 1445 C CA . THR B 1 52 ? -8.328 -5.742 -3.643 1 97.94 52 THR B CA 1
ATOM 1446 C C . THR B 1 52 ? -8.812 -4.555 -4.469 1 97.94 52 THR B C 1
ATOM 1448 O O . THR B 1 52 ? -9.938 -4.555 -4.961 1 97.94 52 THR B O 1
ATOM 1451 N N . ALA B 1 53 ? -7.961 -3.58 -4.66 1 97.44 53 ALA B N 1
ATOM 1452 C CA . ALA B 1 53 ? -8.312 -2.387 -5.426 1 97.44 53 ALA B CA 1
ATOM 1453 C C . ALA B 1 53 ? -8.648 -2.742 -6.875 1 97.44 53 ALA B C 1
ATOM 1455 O O . ALA B 1 53 ? -9.656 -2.279 -7.418 1 97.44 53 ALA B O 1
ATOM 1456 N N . VAL B 1 54 ? -7.859 -3.566 -7.5 1 94.75 54 VAL B N 1
ATOM 1457 C CA . VAL B 1 54 ? -8.023 -3.932 -8.906 1 94.75 54 VAL B CA 1
ATOM 1458 C C . VAL B 1 54 ? -9.258 -4.809 -9.07 1 94.75 54 VAL B C 1
ATOM 1460 O O . VAL B 1 54 ? -10.07 -4.586 -9.969 1 94.75 54 VAL B O 1
ATOM 1463 N N . ALA B 1 55 ? -9.352 -5.781 -8.203 1 92.62 55 ALA B N 1
ATOM 1464 C CA . ALA B 1 55 ? -10.477 -6.707 -8.297 1 92.62 55 ALA B CA 1
ATOM 1465 C C . ALA B 1 55 ? -11.805 -5.969 -8.148 1 92.62 55 ALA B C 1
ATOM 1467 O O . ALA B 1 55 ? -12.758 -6.246 -8.883 1 92.62 55 ALA B O 1
ATOM 1468 N N . ARG B 1 56 ? -11.883 -5.039 -7.262 1 90.06 56 ARG B N 1
ATOM 1469 C CA . ARG B 1 56 ? -13.109 -4.281 -7.02 1 90.06 56 ARG B CA 1
ATOM 1470 C C . ARG B 1 56 ? -13.344 -3.258 -8.125 1 90.06 56 ARG B C 1
ATOM 1472 O O . ARG B 1 56 ? -14.461 -3.131 -8.633 1 90.06 56 ARG B O 1
ATOM 1479 N N . GLY B 1 57 ? -12.336 -2.541 -8.461 1 85.19 57 GLY B N 1
ATOM 1480 C CA . GLY B 1 57 ? -12.461 -1.446 -9.414 1 85.19 57 GLY B CA 1
ATOM 1481 C C . GLY B 1 57 ? -12.836 -1.905 -10.805 1 85.19 57 GLY B C 1
ATOM 1482 O O . GLY B 1 57 ? -13.602 -1.23 -11.5 1 85.19 57 GLY B O 1
ATOM 1483 N N . LYS B 1 58 ? -12.297 -2.953 -11.242 1 80.75 58 LYS B N 1
ATOM 1484 C CA . LYS B 1 58 ? -12.539 -3.438 -12.602 1 80.75 58 LYS B CA 1
ATOM 1485 C C . LYS B 1 58 ? -13.648 -4.492 -12.617 1 80.75 58 LYS B C 1
ATOM 1487 O O . LYS B 1 58 ? -13.953 -5.062 -13.664 1 80.75 58 LYS B O 1
ATOM 1492 N N . SER B 1 59 ? -14.242 -4.652 -11.445 1 77.62 59 SER B N 1
ATOM 1493 C CA . SER B 1 59 ? -15.289 -5.664 -11.297 1 77.62 59 SER B CA 1
ATOM 1494 C C . SER B 1 59 ? -14.836 -7.008 -11.859 1 77.62 59 SER B C 1
ATOM 1496 O O . SER B 1 59 ? -15.578 -7.672 -12.578 1 77.62 59 SER B O 1
ATOM 1498 N N . LEU B 1 60 ? -13.602 -7.305 -11.586 1 80.44 60 LEU B N 1
ATOM 1499 C CA . LEU B 1 60 ? -13.016 -8.531 -12.125 1 80.44 60 LEU B CA 1
ATOM 1500 C C . LEU B 1 60 ? -13.531 -9.75 -11.383 1 80.44 60 LEU B C 1
ATOM 1502 O O . LEU B 1 60 ? -13.594 -10.844 -11.945 1 80.44 60 LEU B O 1
ATOM 1506 N N . LEU B 1 61 ? -13.844 -9.539 -10.086 1 86.81 61 LEU B N 1
ATOM 1507 C CA . LEU B 1 61 ? -14.32 -10.609 -9.219 1 86.81 61 LEU B CA 1
ATOM 1508 C C . LEU B 1 61 ? -15.609 -10.203 -8.508 1 86.81 61 LEU B C 1
ATOM 1510 O O . LEU B 1 61 ? -15.766 -9.039 -8.117 1 86.81 61 LEU B O 1
ATOM 1514 N N . GLY B 1 62 ? -16.453 -11.156 -8.375 1 86.69 62 GLY B N 1
ATOM 1515 C CA . GLY B 1 62 ? -17.562 -10.945 -7.457 1 86.69 62 GLY B CA 1
ATOM 1516 C C . GLY B 1 62 ? -17.125 -10.836 -6.012 1 86.69 62 GLY B C 1
ATOM 1517 O O . GLY B 1 62 ? -16.016 -11.227 -5.664 1 86.69 62 GLY B O 1
ATOM 1518 N N . ASP B 1 63 ? -18.031 -10.344 -5.152 1 90.38 63 ASP B N 1
ATOM 1519 C CA . ASP B 1 63 ? -17.719 -10.078 -3.75 1 90.38 63 ASP B CA 1
ATOM 1520 C C . ASP B 1 63 ? -17.281 -11.359 -3.033 1 90.38 63 ASP B C 1
ATOM 1522 O O . ASP B 1 63 ? -16.312 -11.359 -2.285 1 90.38 63 ASP B O 1
ATOM 1526 N N . ASP B 1 64 ? -17.984 -12.398 -3.297 1 92.31 64 ASP B N 1
ATOM 1527 C CA . ASP B 1 64 ? -17.688 -13.656 -2.613 1 92.31 64 ASP B CA 1
ATOM 1528 C C . ASP B 1 64 ? -16.312 -14.195 -3.006 1 92.31 64 ASP B C 1
ATOM 1530 O O . ASP B 1 64 ? -15.555 -14.664 -2.152 1 92.31 64 ASP B O 1
ATOM 1534 N N . LEU B 1 65 ? -16.016 -14.164 -4.273 1 93.88 65 LEU B N 1
ATOM 1535 C CA . LEU B 1 65 ? -14.734 -14.656 -4.758 1 93.88 65 LEU B CA 1
ATOM 1536 C C . LEU B 1 65 ? -13.594 -13.781 -4.258 1 93.88 65 LEU B C 1
ATOM 1538 O O . LEU B 1 65 ? -12.523 -14.289 -3.904 1 93.88 65 LEU B O 1
ATOM 1542 N N . LEU B 1 66 ? -13.805 -12.508 -4.262 1 95.69 66 LEU B N 1
ATOM 1543 C CA . LEU B 1 66 ? -12.805 -11.602 -3.695 1 95.69 66 LEU B CA 1
ATOM 1544 C C . LEU B 1 66 ? -12.516 -11.953 -2.24 1 95.69 66 LEU B C 1
ATOM 1546 O O . LEU B 1 66 ? -11.352 -12.016 -1.831 1 95.69 66 LEU B O 1
ATOM 1550 N N . ASP B 1 67 ? -13.539 -12.227 -1.464 1 96.12 67 ASP B N 1
ATOM 1551 C CA . ASP B 1 67 ? -13.367 -12.594 -0.063 1 96.12 67 ASP B CA 1
ATOM 1552 C C . ASP B 1 67 ? -12.586 -13.898 0.066 1 96.12 67 ASP B C 1
ATOM 1554 O O . ASP B 1 67 ? -11.734 -14.039 0.945 1 96.12 67 ASP B O 1
ATOM 1558 N N . GLN B 1 68 ? -12.875 -14.82 -0.774 1 96 68 GLN B N 1
ATOM 1559 C CA . GLN B 1 68 ? -12.172 -16.094 -0.753 1 96 68 GLN B CA 1
ATOM 1560 C C . GLN B 1 68 ? -10.688 -15.906 -1.059 1 96 68 GLN B C 1
ATOM 1562 O O . GLN B 1 68 ? -9.836 -16.531 -0.418 1 96 68 GLN B O 1
ATOM 1567 N N . TRP B 1 69 ? -10.414 -15.062 -1.991 1 96.94 69 TRP B N 1
ATOM 1568 C CA . TRP B 1 69 ? -9.016 -14.797 -2.334 1 96.94 69 TRP B CA 1
ATOM 1569 C C . TRP B 1 69 ? -8.297 -14.102 -1.184 1 96.94 69 TRP B C 1
ATOM 1571 O O . TRP B 1 69 ? -7.129 -14.383 -0.912 1 96.94 69 TRP B O 1
ATOM 1581 N N . LEU B 1 70 ? -8.953 -13.227 -0.548 1 97.31 70 LEU B N 1
ATOM 1582 C CA . LEU B 1 70 ? -8.312 -12.539 0.566 1 97.31 70 LEU B CA 1
ATOM 1583 C C . LEU B 1 70 ? -8.039 -13.5 1.72 1 97.31 70 LEU B C 1
ATOM 1585 O O . LEU B 1 70 ? -7.047 -13.352 2.432 1 97.31 70 LEU B O 1
ATOM 1589 N N . VAL B 1 71 ? -8.906 -14.484 1.908 1 96.62 71 VAL B N 1
ATOM 1590 C CA . VAL B 1 71 ? -8.656 -15.523 2.904 1 96.62 71 VAL B CA 1
ATOM 1591 C C . VAL B 1 71 ? -7.422 -16.328 2.512 1 96.62 71 VAL B C 1
ATOM 1593 O O . VAL B 1 71 ? -6.539 -16.562 3.34 1 96.62 71 VAL B O 1
ATOM 1596 N N . LEU B 1 72 ? -7.355 -16.688 1.29 1 96.88 72 LEU B N 1
ATOM 1597 C CA . LEU B 1 72 ? -6.223 -17.453 0.775 1 96.88 72 LEU B CA 1
ATOM 1598 C C . LEU B 1 72 ? -4.926 -16.672 0.928 1 96.88 72 LEU B C 1
ATOM 1600 O O . LEU B 1 72 ? -3.951 -17.188 1.487 1 96.88 72 LEU B O 1
ATOM 1604 N N . LEU B 1 73 ? -4.953 -15.453 0.479 1 97.62 73 LEU B N 1
ATOM 1605 C CA . LEU B 1 73 ? -3.744 -14.641 0.495 1 97.62 73 LEU B CA 1
ATOM 1606 C C . LEU B 1 73 ? -3.354 -14.273 1.924 1 97.62 73 LEU B C 1
ATOM 1608 O O . LEU B 1 73 ? -2.166 -14.164 2.236 1 97.62 73 LEU B O 1
ATOM 1612 N N . GLY B 1 74 ? -4.344 -14.078 2.754 1 95.94 74 GLY B N 1
ATOM 1613 C CA . GLY B 1 74 ? -4.086 -13.781 4.152 1 95.94 74 GLY B CA 1
ATOM 1614 C C . GLY B 1 74 ? -3.432 -14.93 4.895 1 95.94 74 GLY B C 1
ATOM 1615 O O . GLY B 1 74 ? -2.822 -14.727 5.949 1 95.94 74 GLY B O 1
ATOM 1616 N N . ALA B 1 75 ? -3.545 -16.125 4.395 1 95.5 75 ALA B N 1
ATOM 1617 C CA . ALA B 1 75 ? -2.977 -17.312 5.023 1 95.5 75 ALA B CA 1
ATOM 1618 C C . ALA B 1 75 ? -1.544 -17.562 4.555 1 95.5 75 ALA B C 1
ATOM 1620 O O . ALA B 1 75 ? -0.826 -18.375 5.125 1 95.5 75 ALA B O 1
ATOM 1621 N N . CYS B 1 76 ? -1.083 -16.812 3.596 1 97.25 76 CYS B N 1
ATOM 1622 C CA . CYS B 1 76 ? 0.276 -16.906 3.078 1 97.25 76 CYS B CA 1
ATOM 1623 C C . CYS B 1 76 ? 1.259 -16.156 3.963 1 97.25 76 CYS B C 1
ATOM 1625 O O . CYS B 1 76 ? 0.861 -15.273 4.727 1 97.25 76 CYS B O 1
ATOM 1627 N N . PRO B 1 77 ? 2.551 -16.609 3.906 1 97.88 77 PRO B N 1
ATOM 1628 C CA . PRO B 1 77 ? 3.533 -15.703 4.496 1 97.88 77 PRO B CA 1
ATOM 1629 C C . PRO B 1 77 ? 3.387 -14.273 3.992 1 97.88 77 PRO B C 1
ATOM 1631 O O . PRO B 1 77 ? 3.408 -14.031 2.781 1 97.88 77 PRO B O 1
ATOM 1634 N N . LEU B 1 78 ? 3.154 -13.383 4.91 1 98.06 78 LEU B N 1
ATOM 1635 C CA . LEU B 1 78 ? 2.803 -12.008 4.551 1 98.06 78 LEU B CA 1
ATOM 1636 C C . LEU B 1 78 ? 3.771 -11.016 5.184 1 98.06 78 LEU B C 1
ATOM 1638 O O . LEU B 1 78 ? 4.047 -11.094 6.383 1 98.06 78 LEU B O 1
ATOM 1642 N N . VAL B 1 79 ? 4.332 -10.117 4.387 1 98.62 79 VAL B N 1
ATOM 1643 C CA . VAL B 1 79 ? 5.137 -9 4.875 1 98.62 79 VAL B CA 1
ATOM 1644 C C . VAL B 1 79 ? 4.27 -7.75 4.992 1 98.62 79 VAL B C 1
ATOM 1646 O O . VAL B 1 79 ? 3.807 -7.215 3.98 1 98.62 79 VAL B O 1
ATOM 1649 N N . PRO B 1 80 ? 4.039 -7.262 6.172 1 98.81 80 PRO B N 1
ATOM 1650 C CA . PRO B 1 80 ? 3.252 -6.031 6.301 1 98.81 80 PRO B CA 1
ATOM 1651 C C . PRO B 1 80 ? 3.986 -4.805 5.77 1 98.81 80 PRO B C 1
ATOM 1653 O O . PRO B 1 80 ? 5.219 -4.762 5.781 1 98.81 80 PRO B O 1
ATOM 1656 N N . VAL B 1 81 ? 3.205 -3.844 5.305 1 98.81 81 VAL B N 1
ATOM 1657 C CA . VAL B 1 81 ? 3.791 -2.564 4.914 1 98.81 81 VAL B CA 1
ATOM 1658 C C . VAL B 1 81 ? 3.893 -1.65 6.133 1 98.81 81 VAL B C 1
ATOM 1660 O O . VAL B 1 81 ? 2.9 -1.051 6.555 1 98.81 81 VAL B O 1
ATOM 1663 N N . ASP B 1 82 ? 5.012 -1.579 6.684 1 98.44 82 ASP B N 1
ATOM 1664 C CA . ASP B 1 82 ? 5.336 -0.663 7.773 1 98.44 82 ASP B CA 1
ATOM 1665 C C . ASP B 1 82 ? 6.543 0.204 7.422 1 98.44 82 ASP B C 1
ATOM 1667 O O . ASP B 1 82 ? 6.941 0.278 6.258 1 98.44 82 ASP B O 1
ATOM 1671 N N . GLU B 1 83 ? 7.055 0.905 8.398 1 97.94 83 GLU B N 1
ATOM 1672 C CA . GLU B 1 83 ? 8.156 1.826 8.133 1 97.94 83 GLU B CA 1
ATOM 1673 C C . GLU B 1 83 ? 9.359 1.094 7.539 1 97.94 83 GLU B C 1
ATOM 1675 O O . GLU B 1 83 ? 9.977 1.574 6.59 1 97.94 83 GLU B O 1
ATOM 1680 N N . SER B 1 84 ? 9.695 -0.07 8.109 1 98.12 84 SER B N 1
ATOM 1681 C CA . SER B 1 84 ? 10.844 -0.833 7.629 1 98.12 84 SER B CA 1
ATOM 1682 C C . SER B 1 84 ? 10.641 -1.29 6.191 1 98.12 84 SER B C 1
ATOM 1684 O O . SER B 1 84 ? 11.578 -1.268 5.391 1 98.12 84 SER B O 1
ATOM 1686 N N . TYR B 1 85 ? 9.469 -1.718 5.859 1 98.69 85 TYR B N 1
ATOM 1687 C CA . TYR B 1 85 ? 9.109 -2.109 4.5 1 98.69 85 TYR B CA 1
ATOM 1688 C C . TYR B 1 85 ? 9.336 -0.96 3.525 1 98.69 85 TYR B C 1
ATOM 1690 O O . TYR B 1 85 ? 9.945 -1.145 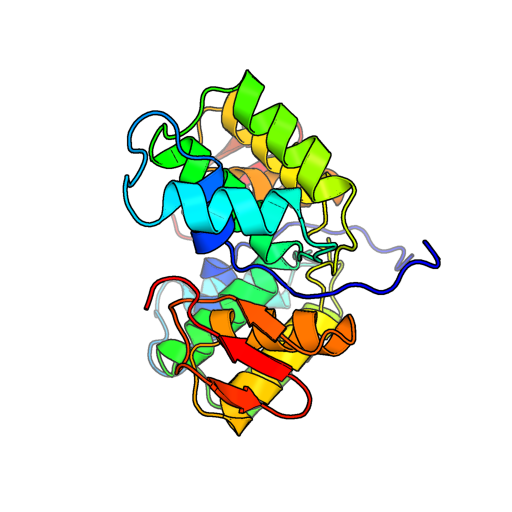2.471 1 98.69 85 TYR B O 1
ATOM 1698 N N . VAL B 1 86 ? 8.867 0.222 3.9 1 98.75 86 VAL B N 1
ATOM 1699 C CA . VAL B 1 86 ? 8.938 1.392 3.031 1 98.75 86 VAL B CA 1
ATOM 1700 C C . VAL B 1 86 ? 10.391 1.814 2.842 1 98.75 86 VAL B C 1
ATOM 1702 O O . VAL B 1 86 ? 10.82 2.088 1.721 1 98.75 86 VAL B O 1
ATOM 1705 N N . ARG B 1 87 ? 11.117 1.784 3.855 1 98.12 87 ARG B N 1
ATOM 1706 C CA . ARG B 1 87 ? 12.516 2.191 3.777 1 98.12 87 ARG B CA 1
ATOM 1707 C C . ARG B 1 87 ? 13.32 1.211 2.934 1 98.12 87 ARG B C 1
ATOM 1709 O O . ARG B 1 87 ? 14.164 1.621 2.131 1 98.12 87 ARG B O 1
ATOM 1716 N N . SER B 1 88 ? 13.094 -0.026 3.166 1 98.31 88 SER B N 1
ATOM 1717 C CA . SER B 1 88 ? 13.773 -1.038 2.363 1 98.31 88 SER B CA 1
ATOM 1718 C C . SER B 1 88 ? 13.461 -0.866 0.879 1 98.31 88 SER B C 1
ATOM 1720 O O . SER B 1 88 ? 14.367 -0.938 0.04 1 98.31 88 SER B O 1
ATOM 1722 N N . GLY B 1 89 ? 12.195 -0.657 0.567 1 98.56 89 GLY B N 1
ATOM 1723 C CA . GLY B 1 89 ? 11.812 -0.402 -0.812 1 98.56 89 GLY B CA 1
ATOM 1724 C C . GLY B 1 89 ? 12.508 0.801 -1.414 1 98.56 89 GLY B C 1
ATOM 1725 O O . GLY B 1 89 ? 12.961 0.752 -2.561 1 98.56 89 GLY B O 1
ATOM 1726 N N . LEU B 1 90 ? 12.57 1.847 -0.64 1 98.31 90 LEU B N 1
ATOM 1727 C CA . LEU B 1 90 ? 13.234 3.057 -1.112 1 98.31 90 LEU B CA 1
ATOM 1728 C C . LEU B 1 90 ? 14.703 2.795 -1.396 1 98.31 90 LEU B C 1
ATOM 1730 O O . LEU B 1 90 ? 15.227 3.207 -2.436 1 98.31 90 LEU B O 1
ATOM 1734 N N . ASP B 1 91 ? 15.391 2.098 -0.509 1 98.12 91 ASP B N 1
ATOM 1735 C CA . ASP B 1 91 ? 16.812 1.77 -0.68 1 98.12 91 ASP B CA 1
ATOM 1736 C C . ASP B 1 91 ? 17.031 0.945 -1.945 1 98.12 91 ASP B C 1
ATOM 1738 O O . ASP B 1 91 ? 17.969 1.203 -2.703 1 98.12 91 ASP B O 1
ATOM 1742 N N . LEU B 1 92 ? 16.219 0.015 -2.195 1 98.56 92 LEU B N 1
ATOM 1743 C CA . LEU B 1 92 ? 16.344 -0.841 -3.369 1 98.56 92 LEU B CA 1
ATOM 1744 C C . LEU B 1 92 ? 16.016 -0.069 -4.645 1 98.56 92 LEU B C 1
ATOM 1746 O O . LEU B 1 92 ? 16.641 -0.295 -5.688 1 98.56 92 LEU B O 1
ATOM 1750 N N . ALA B 1 93 ? 14.992 0.792 -4.547 1 98.06 93 ALA B N 1
ATOM 1751 C CA . ALA B 1 93 ? 14.672 1.635 -5.699 1 98.06 93 ALA B CA 1
ATOM 1752 C C . ALA B 1 93 ? 15.875 2.482 -6.102 1 98.06 93 ALA B C 1
ATOM 1754 O O . ALA B 1 93 ? 16.172 2.625 -7.289 1 98.06 93 ALA B O 1
ATOM 1755 N N . ARG B 1 94 ? 16.547 3.051 -5.16 1 96.94 94 ARG B N 1
ATOM 1756 C CA . ARG B 1 94 ? 17.734 3.865 -5.402 1 96.94 94 ARG B CA 1
ATOM 1757 C C . ARG B 1 94 ? 18.891 3.012 -5.93 1 96.94 94 ARG B C 1
ATOM 1759 O O . ARG B 1 94 ? 19.562 3.4 -6.883 1 96.94 94 ARG B O 1
ATOM 1766 N N . ARG B 1 95 ? 19.062 1.878 -5.359 1 97.56 95 ARG B N 1
ATOM 1767 C CA . ARG B 1 95 ? 20.188 1.001 -5.695 1 97.56 95 ARG B CA 1
ATOM 1768 C C . ARG B 1 95 ? 20.062 0.495 -7.129 1 97.56 95 ARG B C 1
ATOM 1770 O O . ARG B 1 95 ? 21.062 0.46 -7.863 1 97.56 95 ARG B O 1
ATOM 1777 N N . TYR B 1 96 ? 18.844 0.141 -7.52 1 97.81 96 TYR B N 1
ATOM 1778 C CA . TYR B 1 96 ? 18.688 -0.549 -8.797 1 97.81 96 TYR B CA 1
ATOM 1779 C C . TYR B 1 96 ? 18.078 0.371 -9.844 1 97.81 96 TYR B C 1
ATOM 1781 O O . TYR B 1 96 ? 18 0.008 -11.023 1 97.81 96 TYR B O 1
ATOM 1789 N N . GLY B 1 97 ? 17.609 1.511 -9.445 1 96.31 97 GLY B N 1
ATOM 1790 C CA . GLY B 1 97 ? 17.031 2.457 -10.391 1 96.31 97 GLY B CA 1
ATOM 1791 C C . GLY B 1 97 ? 15.703 2.002 -10.953 1 96.31 97 GLY B C 1
ATOM 1792 O O . GLY B 1 97 ? 15.445 2.148 -12.148 1 96.31 97 GLY B O 1
ATOM 1793 N N . ILE B 1 98 ? 14.914 1.395 -10.109 1 97.06 98 ILE B N 1
ATOM 1794 C CA . ILE B 1 98 ? 13.609 0.916 -10.547 1 97.06 98 ILE B CA 1
ATOM 1795 C C . ILE B 1 98 ? 12.5 1.645 -9.781 1 97.06 98 ILE B C 1
ATOM 1797 O O . ILE B 1 98 ? 12.781 2.371 -8.828 1 97.06 98 ILE B O 1
ATOM 1801 N N . HIS B 1 99 ? 11.234 1.534 -10.266 1 97.12 99 HIS B N 1
ATOM 1802 C CA . HIS B 1 99 ? 10.086 2.18 -9.633 1 97.12 99 HIS B CA 1
ATOM 1803 C C . HIS B 1 99 ? 9.93 1.729 -8.188 1 97.12 99 HIS B C 1
ATOM 1805 O O . HIS B 1 99 ? 10.148 0.558 -7.867 1 97.12 99 HIS B O 1
ATOM 1811 N N . TYR B 1 100 ? 9.57 2.576 -7.312 1 98 100 TYR B N 1
ATOM 1812 C CA . TYR B 1 100 ? 9.508 2.32 -5.875 1 98 100 TYR B CA 1
ATOM 1813 C C . TYR B 1 100 ? 8.656 1.095 -5.578 1 98 100 TYR B C 1
ATOM 1815 O O . TYR B 1 100 ? 9.062 0.215 -4.816 1 98 100 TYR B O 1
ATOM 1823 N N . TYR B 1 101 ? 7.484 1.022 -6.199 1 98.38 101 TYR B N 1
ATOM 1824 C CA . TYR B 1 101 ? 6.559 -0.051 -5.859 1 98.38 101 TYR B CA 1
ATOM 1825 C C . TYR B 1 101 ? 7.113 -1.405 -6.285 1 98.38 101 TYR B C 1
ATOM 1827 O O . TYR B 1 101 ? 6.902 -2.412 -5.602 1 98.38 101 TYR B O 1
ATOM 1835 N N . ASP B 1 102 ? 7.809 -1.453 -7.32 1 98.44 102 ASP B N 1
ATOM 1836 C CA . ASP B 1 102 ? 8.477 -2.684 -7.727 1 98.44 102 ASP B CA 1
ATOM 1837 C C . ASP B 1 102 ? 9.602 -3.043 -6.758 1 98.44 102 ASP B C 1
ATOM 1839 O O . ASP B 1 102 ? 9.773 -4.211 -6.402 1 98.44 102 ASP B O 1
ATOM 1843 N N . ALA B 1 103 ? 10.336 -2.035 -6.387 1 98.62 103 ALA B N 1
ATOM 1844 C CA . ALA B 1 103 ? 11.445 -2.227 -5.453 1 98.62 103 ALA B CA 1
ATOM 1845 C C . ALA B 1 103 ? 10.938 -2.713 -4.098 1 98.62 103 ALA B C 1
ATOM 1847 O O . ALA B 1 103 ? 11.586 -3.541 -3.449 1 98.62 103 ALA B O 1
ATOM 1848 N N . ALA B 1 104 ? 9.836 -2.174 -3.678 1 98.81 104 ALA B N 1
ATOM 1849 C CA . ALA B 1 104 ? 9.25 -2.572 -2.4 1 98.81 104 ALA B CA 1
ATOM 1850 C C . ALA B 1 104 ? 8.852 -4.043 -2.418 1 98.81 104 ALA B C 1
ATOM 1852 O O . ALA B 1 104 ? 9.078 -4.766 -1.444 1 98.81 104 ALA B O 1
ATOM 1853 N N . LEU B 1 105 ? 8.281 -4.488 -3.514 1 98.88 105 LEU B N 1
ATOM 1854 C CA . LEU B 1 105 ? 7.934 -5.902 -3.643 1 98.88 105 LEU B CA 1
ATOM 1855 C C . LEU B 1 105 ? 9.188 -6.773 -3.65 1 98.88 105 LEU B C 1
ATOM 1857 O O . LEU B 1 105 ? 9.203 -7.844 -3.041 1 98.88 105 LEU B O 1
ATOM 1861 N N . LEU B 1 106 ? 10.164 -6.273 -4.328 1 98.69 106 LEU B N 1
ATOM 1862 C CA . LEU B 1 106 ? 11.445 -6.969 -4.332 1 98.69 106 LEU B CA 1
ATOM 1863 C C . LEU B 1 106 ? 11.992 -7.102 -2.914 1 98.69 106 LEU B C 1
ATOM 1865 O O . LEU B 1 106 ? 12.484 -8.164 -2.531 1 98.69 106 LEU B O 1
ATOM 1869 N N . GLY B 1 107 ? 11.945 -6.055 -2.176 1 98.69 107 GLY B N 1
ATOM 1870 C CA . GLY B 1 107 ? 12.375 -6.086 -0.784 1 98.69 107 GLY B CA 1
ATOM 1871 C C . GLY B 1 107 ? 11.594 -7.086 0.054 1 98.69 107 GLY B C 1
ATOM 1872 O O . GLY B 1 107 ? 12.164 -7.734 0.938 1 98.69 107 GLY B O 1
ATOM 1873 N N . ALA B 1 108 ? 10.328 -7.199 -0.192 1 98.69 108 ALA B N 1
ATOM 1874 C CA . ALA B 1 108 ? 9.508 -8.18 0.519 1 98.69 108 ALA B CA 1
ATOM 1875 C C . ALA B 1 108 ? 9.945 -9.602 0.195 1 98.69 108 ALA B C 1
ATOM 1877 O O . ALA B 1 108 ? 10.016 -10.453 1.084 1 98.69 108 ALA B O 1
ATOM 1878 N N . ALA B 1 109 ? 10.18 -9.828 -1.082 1 98.5 109 ALA B N 1
ATOM 1879 C CA . ALA B 1 109 ? 10.68 -11.133 -1.492 1 98.5 109 ALA B CA 1
ATOM 1880 C C . ALA B 1 109 ? 11.984 -11.469 -0.776 1 98.5 109 ALA B C 1
ATOM 1882 O O . ALA B 1 109 ? 12.148 -12.578 -0.257 1 98.5 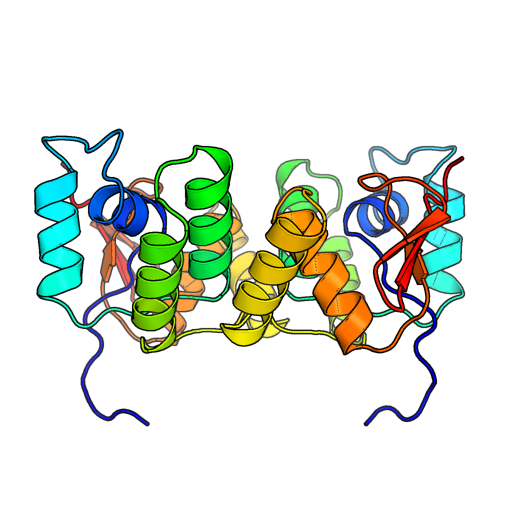109 ALA B O 1
ATOM 1883 N N . GLU B 1 110 ? 12.875 -10.531 -0.75 1 98.12 110 GLU B N 1
ATOM 1884 C CA . GLU B 1 110 ? 14.156 -10.711 -0.069 1 98.12 110 GLU B CA 1
ATOM 1885 C C . GLU B 1 110 ? 13.953 -11.008 1.415 1 98.12 110 GLU B C 1
ATOM 1887 O O . GLU B 1 110 ? 14.609 -11.883 1.977 1 98.12 110 GLU B O 1
ATOM 1892 N N . TYR B 1 111 ? 13.102 -10.234 2.016 1 98 111 TYR B N 1
ATOM 1893 C CA . TYR B 1 111 ? 12.812 -10.398 3.436 1 98 111 TYR B CA 1
ATOM 1894 C C . TYR B 1 111 ? 12.32 -11.805 3.734 1 98 111 TYR B C 1
ATOM 1896 O O . TYR B 1 111 ? 12.68 -12.391 4.762 1 98 111 TYR B O 1
ATOM 1904 N N . LEU B 1 112 ? 11.508 -12.367 2.828 1 97.88 112 LEU B N 1
ATOM 1905 C CA . LEU B 1 112 ? 10.953 -13.703 3.014 1 97.88 112 LEU B CA 1
ATOM 1906 C C . LEU B 1 112 ? 11.977 -14.773 2.664 1 97.88 112 LEU B C 1
ATOM 1908 O O . LEU B 1 112 ? 11.742 -15.969 2.881 1 97.88 112 LEU B O 1
ATOM 1912 N N . GLY B 1 113 ? 13.055 -14.375 2.072 1 97.25 113 GLY B N 1
ATOM 1913 C CA . GLY B 1 113 ? 14.141 -15.289 1.752 1 97.25 113 GLY B CA 1
ATOM 1914 C C . GLY B 1 113 ? 13.844 -16.172 0.555 1 97.25 113 GLY B C 1
ATOM 1915 O O . GLY B 1 113 ? 14.336 -17.297 0.472 1 97.25 113 GLY B O 1
ATOM 1916 N N . VAL B 1 114 ? 13.016 -15.703 -0.335 1 97.56 114 VAL B N 1
ATOM 1917 C CA . VAL B 1 114 ? 12.672 -16.516 -1.491 1 97.56 114 VAL B CA 1
ATOM 1918 C C . VAL B 1 114 ? 13.617 -16.203 -2.648 1 97.56 114 VAL B C 1
ATOM 1920 O O . VAL B 1 114 ? 14.055 -15.07 -2.812 1 97.56 114 VAL B O 1
ATOM 1923 N N . PRO B 1 115 ? 13.906 -17.125 -3.477 1 97.69 115 PRO B N 1
ATOM 1924 C CA . PRO B 1 115 ? 14.867 -16.906 -4.559 1 97.69 115 PRO B CA 1
ATOM 1925 C C . PRO B 1 115 ? 14.227 -16.281 -5.801 1 97.69 115 PRO B C 1
ATOM 1927 O O . PRO B 1 115 ? 14.93 -15.734 -6.652 1 97.69 115 PRO B O 1
ATOM 1930 N N . ILE B 1 116 ? 12.883 -16.422 -5.957 1 98.69 116 ILE B N 1
ATOM 1931 C CA . ILE B 1 116 ? 12.227 -16.031 -7.199 1 98.69 116 ILE B CA 1
ATOM 1932 C C . ILE B 1 116 ? 11.094 -15.055 -6.895 1 98.69 116 ILE B C 1
ATOM 1934 O O . ILE B 1 116 ? 10.312 -15.273 -5.969 1 98.69 116 ILE B O 1
ATOM 1938 N N . PHE B 1 117 ? 11.078 -14 -7.562 1 98.88 117 PHE B N 1
ATOM 1939 C CA . PHE B 1 117 ? 9.992 -13.039 -7.617 1 98.88 117 PHE B CA 1
ATOM 1940 C C . PHE B 1 117 ? 9.336 -13.031 -8.992 1 98.88 117 PHE B C 1
ATOM 1942 O O . PHE B 1 117 ? 9.914 -12.531 -9.961 1 98.88 117 PHE B O 1
ATOM 1949 N N . TYR B 1 118 ? 8.141 -13.625 -9.117 1 98.81 118 TYR B N 1
ATOM 1950 C CA . TYR B 1 118 ? 7.418 -13.641 -10.383 1 98.81 118 TYR B CA 1
ATOM 1951 C C . TYR B 1 118 ? 6.727 -12.305 -10.633 1 98.81 118 TYR B C 1
ATOM 1953 O O . TYR B 1 118 ? 5.809 -11.93 -9.898 1 98.81 118 TYR B O 1
ATOM 1961 N N . THR B 1 119 ? 7.156 -11.633 -11.648 1 98.62 119 THR B N 1
ATOM 1962 C CA . THR B 1 119 ? 6.648 -10.305 -11.984 1 98.62 119 THR B CA 1
ATOM 1963 C C . THR B 1 119 ? 6.855 -10.008 -13.469 1 98.62 119 THR B C 1
ATOM 1965 O O . THR B 1 119 ? 7.805 -10.5 -14.078 1 98.62 119 THR B O 1
ATOM 1968 N N . GLU B 1 120 ? 5.961 -9.203 -14.055 1 97.56 120 GLU B N 1
ATOM 1969 C CA . GLU B 1 120 ? 6.105 -8.758 -15.438 1 97.56 120 GLU B CA 1
ATOM 1970 C C . GLU B 1 120 ? 6.797 -7.398 -15.516 1 97.56 120 GLU B C 1
ATOM 1972 O O . GLU B 1 120 ? 7.121 -6.922 -16.609 1 97.56 120 GLU B O 1
ATOM 1977 N N . ASP B 1 121 ? 7 -6.77 -14.398 1 97.38 121 ASP B N 1
ATOM 1978 C CA . ASP B 1 121 ? 7.355 -5.355 -14.391 1 97.38 121 ASP B CA 1
ATOM 1979 C C . ASP B 1 121 ? 8.859 -5.168 -14.258 1 97.38 121 ASP B C 1
ATOM 1981 O O . ASP B 1 121 ? 9.359 -4.039 -14.289 1 97.38 121 ASP B O 1
ATOM 1985 N N . LEU B 1 122 ? 9.617 -6.238 -14 1 98.12 122 LEU B N 1
ATOM 1986 C CA . LEU B 1 122 ? 11.078 -6.191 -13.938 1 98.12 122 LEU B CA 1
ATOM 1987 C C . LEU B 1 122 ? 11.695 -7.008 -15.07 1 98.12 122 LEU B C 1
ATOM 1989 O O . LEU B 1 122 ? 10.992 -7.754 -15.758 1 98.12 122 LEU B O 1
ATOM 1993 N N . ASN B 1 123 ? 12.977 -6.84 -15.305 1 97.31 123 ASN B N 1
ATOM 1994 C CA . ASN B 1 123 ? 13.656 -7.562 -16.375 1 97.31 123 ASN B CA 1
ATOM 1995 C C . ASN B 1 123 ? 13.727 -9.055 -16.078 1 97.31 123 ASN B C 1
ATOM 1997 O O . ASN B 1 123 ? 14.195 -9.461 -15.016 1 97.31 123 ASN B O 1
ATOM 2001 N N . HIS B 1 124 ? 13.32 -9.805 -17.078 1 98.25 124 HIS B N 1
ATOM 2002 C CA . HIS B 1 124 ? 13.328 -11.258 -16.938 1 98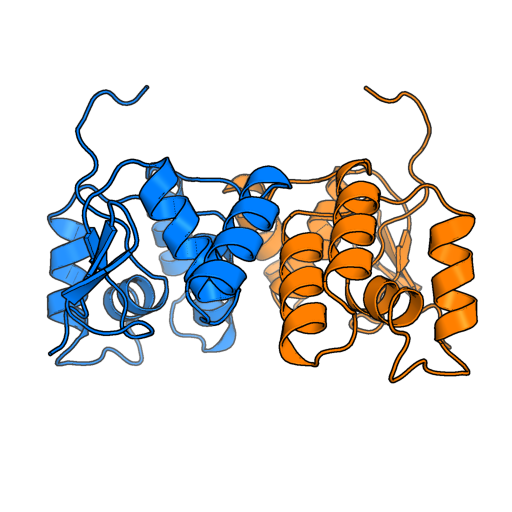.25 124 HIS B CA 1
ATOM 2003 C C . HIS B 1 124 ? 14.734 -11.781 -16.672 1 98.25 124 HIS B C 1
ATOM 2005 O O . HIS B 1 124 ? 15.68 -11.414 -17.375 1 98.25 124 HIS B O 1
ATOM 2011 N N . ASN B 1 125 ? 14.867 -12.531 -15.617 1 98.44 125 ASN B N 1
ATOM 2012 C CA . ASN B 1 125 ? 16.062 -13.266 -15.195 1 98.44 125 ASN B CA 1
ATOM 2013 C C . ASN B 1 125 ? 17.109 -12.328 -14.602 1 98.44 125 ASN B C 1
ATOM 2015 O O . ASN B 1 125 ? 18.219 -12.758 -14.289 1 98.44 125 ASN B O 1
ATOM 2019 N N . GLN B 1 126 ? 16.766 -11.117 -14.469 1 98.44 126 GLN B N 1
ATOM 2020 C CA . GLN B 1 126 ? 17.672 -10.234 -13.734 1 98.44 126 GLN B CA 1
ATOM 2021 C C . GLN B 1 126 ? 17.703 -10.586 -12.258 1 98.44 126 GLN B C 1
ATOM 2023 O O . GLN B 1 126 ? 16.656 -10.836 -11.648 1 98.44 126 GLN B O 1
ATOM 2028 N N . VAL B 1 127 ? 18.891 -10.633 -11.703 1 98.38 127 VAL B N 1
ATOM 2029 C CA . VAL B 1 127 ? 19.078 -10.961 -10.289 1 98.38 127 VAL B CA 1
ATOM 2030 C C . VAL B 1 127 ? 19.312 -9.68 -9.484 1 98.38 127 VAL B C 1
ATOM 2032 O O . VAL B 1 127 ? 20.188 -8.883 -9.82 1 98.38 127 VAL B O 1
ATOM 2035 N N . TYR B 1 128 ? 18.531 -9.477 -8.555 1 98.19 128 TYR B N 1
ATOM 2036 C CA . TYR B 1 128 ? 18.641 -8.391 -7.59 1 98.19 128 TYR B CA 1
ATOM 2037 C C . TYR B 1 128 ? 19.031 -8.93 -6.215 1 98.19 128 TYR B C 1
ATOM 2039 O O . TYR B 1 128 ? 18.172 -9.438 -5.48 1 98.19 128 TYR B O 1
ATOM 2047 N N . GLY B 1 129 ? 20.312 -8.773 -5.844 1 97.06 129 GLY B N 1
ATOM 2048 C CA . GLY B 1 129 ? 20.734 -9.422 -4.609 1 97.06 129 GLY B CA 1
ATOM 2049 C C . GLY B 1 129 ? 20.516 -10.922 -4.621 1 97.06 129 GLY B C 1
ATOM 2050 O O . GLY B 1 129 ? 21.047 -11.625 -5.484 1 97.06 129 GLY B O 1
ATOM 2051 N N . SER B 1 130 ? 19.656 -11.398 -3.785 1 97.38 130 SER B N 1
ATOM 2052 C CA . SER B 1 130 ? 19.422 -12.836 -3.652 1 97.38 130 SER B CA 1
ATOM 2053 C C . SER B 1 130 ? 18.188 -13.266 -4.43 1 97.38 130 SER B C 1
ATOM 2055 O O . SER B 1 130 ? 17.859 -14.453 -4.469 1 97.38 130 SER B O 1
ATOM 2057 N N . VAL B 1 131 ? 17.531 -12.297 -5.078 1 98.56 131 VAL B N 1
ATOM 2058 C CA . VAL B 1 131 ? 16.234 -12.586 -5.688 1 98.56 131 VAL B CA 1
ATOM 2059 C C . VAL B 1 131 ? 16.344 -12.453 -7.203 1 98.56 131 VAL B C 1
ATOM 2061 O O . VAL B 1 131 ? 16.891 -11.469 -7.715 1 98.56 131 VAL B O 1
ATOM 2064 N N . ARG B 1 132 ? 15.844 -13.438 -7.898 1 98.81 132 ARG B N 1
ATOM 2065 C CA . ARG B 1 132 ? 15.734 -13.367 -9.352 1 98.81 132 ARG B CA 1
ATOM 2066 C C . ARG B 1 132 ? 14.32 -13 -9.781 1 98.81 132 ARG B C 1
ATOM 2068 O O . ARG B 1 132 ? 13.352 -13.625 -9.336 1 98.81 132 ARG B O 1
ATOM 2075 N N . ALA B 1 133 ? 14.25 -11.977 -10.602 1 98.81 133 ALA B N 1
ATOM 2076 C CA . ALA B 1 133 ? 12.961 -11.633 -11.188 1 98.81 133 ALA B CA 1
ATOM 2077 C C . ALA B 1 133 ? 12.672 -12.5 -12.414 1 98.81 133 ALA B C 1
ATOM 2079 O O . ALA B 1 133 ? 13.508 -12.617 -13.312 1 98.81 133 ALA B O 1
ATOM 2080 N N . VAL B 1 134 ? 11.469 -13.078 -12.406 1 98.75 134 VAL B N 1
ATOM 2081 C CA . VAL B 1 134 ? 11.102 -13.961 -13.508 1 98.75 134 VAL B CA 1
ATOM 2082 C C . VAL B 1 134 ? 9.734 -13.555 -14.062 1 98.75 134 VAL B C 1
ATOM 2084 O O . VAL B 1 134 ? 8.758 -13.453 -13.312 1 98.75 134 VAL B O 1
ATOM 2087 N N . ASN B 1 135 ? 9.648 -13.234 -15.281 1 98.75 135 ASN B N 1
ATOM 2088 C CA . ASN B 1 135 ? 8.367 -13.102 -15.969 1 98.75 135 ASN B CA 1
ATOM 2089 C C . ASN B 1 135 ? 7.82 -14.461 -16.391 1 98.75 135 ASN B C 1
ATOM 2091 O O . ASN B 1 135 ? 8.344 -15.102 -17.312 1 98.75 135 ASN B O 1
ATOM 2095 N N . PRO B 1 136 ? 6.777 -14.883 -15.781 1 98.12 136 PRO B N 1
ATOM 2096 C CA . PRO B 1 136 ? 6.328 -16.25 -16.031 1 98.12 136 PRO B CA 1
ATOM 2097 C C . PRO B 1 136 ? 5.543 -16.391 -17.328 1 98.12 136 PRO B C 1
ATOM 2099 O O . PRO B 1 136 ? 5.168 -17.5 -17.703 1 98.12 136 PRO B O 1
ATOM 2102 N N . PHE B 1 137 ? 5.43 -15.336 -18.109 1 97.88 137 PHE B N 1
ATOM 2103 C CA . PHE B 1 137 ? 4.539 -15.383 -19.266 1 97.88 137 PHE B CA 1
ATOM 2104 C C . PHE B 1 137 ? 5.328 -15.258 -20.562 1 97.88 137 PHE B C 1
ATOM 2106 O O . PHE B 1 137 ? 4.758 -14.969 -21.625 1 97.88 137 PHE B O 1
ATOM 2113 N N . LEU B 1 138 ? 6.566 -15.32 -20.484 1 94.25 138 LEU B N 1
ATOM 2114 C CA . LEU B 1 138 ? 7.395 -15.281 -21.688 1 94.25 138 LEU B CA 1
ATOM 2115 C C . LEU B 1 138 ? 7.422 -16.641 -22.359 1 94.25 138 LEU B C 1
ATOM 2117 O O . LEU B 1 138 ? 7.254 -17.672 -21.703 1 94.25 138 LEU B O 1
#

Nearest PDB structures (foldseek):
  8wmm-assembly1_G  TM=8.140E-01  e=5.521E-08  Chryseobacterium
  7by2-assembly1_B-2  TM=7.938E-01  e=7.562E-05  Klebsiella pneumoniae
  5x3t-assembly1_H  TM=7.736E-01  e=7.098E-05  Mycobacterium tuberculosis H37Rv
  5wzf-as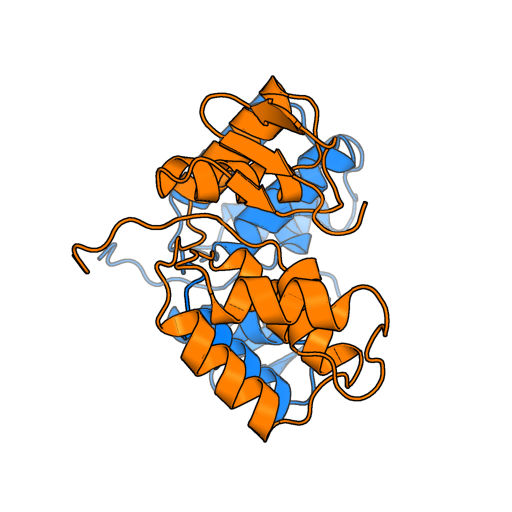sembly1_A  TM=7.796E-01  e=6.253E-05  Mycobacterium tuberculosis H37Rv
  5wz4-assembly1_B  TM=7.314E-01  e=4.457E-04  Mycobacterium tuberculosis H37Rv

pLDDT: mean 94.43, std 9.88, range [33.19, 98.88]

Sequence (276 aa):
MPTGKIDCFLDTNVLIYAASEKNRDPRRAPIAGDLVSNTAFGVSGQTLAEFTAVARGKSLLGDDLLDQWLVLLGACPLVPVDESYVRSGLDLARRYGIHYYDAALLGAAEYLGVPIFYTEDLNHNQVYGSVRAVNPFLMPTGKIDCFLDTNVLIYAASEKNRDPRRAPIAGDLVSNTAFGVSGQTLAEFTAVARGKSLLGDDLLDQWLVLLGACPLVPVDESYVRSGLDLARRYGIHYYDAALLGAAEYLGVPIFYTEDLNHNQVYGSVRAVNPFL

Secondary structure (DSSP, 8-state):
---S---EEE-HHHHHHHH-STT--TTHHHHHHHHHHHS-EEEEHHHHHHHHHHHHHTT-S-HHHHHHHHHHHHTS-EE-BSHHHHHHHHHHHHHHT--HHHHHHHHHHHHHT-SEEE-SSS-TT-EETTEEEE-TT-/---S---EEE-HHHHHHHH-STT--TTHHHHHHHHHHHS-EEEEHHHHHHHHHHHHHTT-S-HHHHHHHHHHHHTS-EE-BSHHHHHHHHHHHHHHT--HHHHHHHHHHHHHT-SEEE-SSS-TT-EETTEEEE-TT-